Protein AF-A0A4U5JIW0-F1 (afdb_monomer)

Nearest PDB structures (foldseek):
  8i7r-assembly1_C9  TM=2.583E-01  e=8.472E-01  Mus musculus
  8iyj-assembly1_W7  TM=2.045E-01  e=3.185E-01  Mus musculus
  7rro-assembly1_D3  TM=2.382E-01  e=6.265E+00  Bos taurus
  8iyj-assembly1_W2  TM=2.179E-01  e=5.992E+00  Mus musculus
  8to0-assembly1_Af  TM=2.128E-01  e=6.265E+00  Mus musculus

Mean predicted aligned error: 13.81 Å

Radius of gyration: 28.96 Å; Cα contacts (8 Å, |Δi|>4): 233; chains: 1; bounding box: 62×39×103 Å

Structure (mmCIF, N/CA/C/O backbone):
data_AF-A0A4U5JIW0-F1
#
_entry.id   AF-A0A4U5JIW0-F1
#
loop_
_atom_site.group_PDB
_atom_site.id
_atom_site.type_symbol
_atom_site.label_atom_id
_atom_site.label_alt_id
_atom_site.label_comp_id
_atom_site.label_asym_id
_atom_site.label_entity_id
_atom_site.label_seq_id
_atom_site.pdbx_PDB_ins_code
_atom_site.Cartn_x
_atom_site.Cartn_y
_atom_site.Cartn_z
_atom_site.occupancy
_atom_site.B_iso_or_equiv
_atom_site.auth_seq_id
_atom_site.auth_comp_id
_atom_site.auth_asym_id
_atom_site.auth_atom_id
_atom_site.pdbx_PDB_model_num
ATOM 1 N N . MET A 1 1 ? -7.467 -15.889 60.868 1.00 46.03 1 MET A N 1
ATOM 2 C CA . MET A 1 1 ? -7.825 -16.815 59.771 1.00 46.03 1 MET A CA 1
ATOM 3 C C . MET A 1 1 ? -7.023 -16.365 58.560 1.00 46.03 1 MET A C 1
ATOM 5 O O . MET A 1 1 ? -7.316 -15.316 58.008 1.00 46.03 1 MET A O 1
ATOM 9 N N . SER A 1 2 ? -5.872 -17.009 58.350 1.00 34.25 2 SER A N 1
ATOM 10 C CA . SER A 1 2 ? -4.663 -16.363 57.818 1.00 34.25 2 SER A CA 1
ATOM 11 C C . SER A 1 2 ? -4.485 -16.513 56.303 1.00 34.25 2 SER A C 1
ATOM 13 O O . SER A 1 2 ? -4.923 -17.491 55.698 1.00 34.25 2 SER A O 1
ATOM 15 N N . VAL A 1 3 ? -3.779 -15.534 55.742 1.00 35.31 3 VAL A N 1
ATOM 16 C CA . VAL A 1 3 ? -3.440 -15.235 54.336 1.00 35.31 3 VAL A CA 1
ATOM 17 C C . VAL A 1 3 ? -2.733 -16.393 53.587 1.00 35.31 3 VAL A C 1
ATOM 19 O O . VAL A 1 3 ? -2.603 -16.376 52.366 1.00 35.31 3 VAL A O 1
ATOM 22 N N . GLU A 1 4 ? -2.386 -17.481 54.277 1.00 40.56 4 GLU A N 1
ATOM 23 C CA . GLU A 1 4 ? -1.671 -18.651 53.742 1.00 40.56 4 GLU A CA 1
ATOM 24 C C . GLU A 1 4 ? -2.517 -19.635 52.908 1.00 40.56 4 GLU A C 1
ATOM 26 O O . GLU A 1 4 ? -1.965 -20.546 52.284 1.00 40.56 4 GLU A O 1
ATOM 31 N N . ARG A 1 5 ? -3.849 -19.478 52.848 1.00 41.50 5 ARG A N 1
ATOM 32 C CA . ARG A 1 5 ? -4.708 -20.321 51.985 1.00 41.50 5 ARG A CA 1
ATOM 33 C C . ARG A 1 5 ? -4.837 -19.809 50.547 1.00 41.50 5 ARG A C 1
ATOM 35 O O . ARG A 1 5 ? -5.129 -20.605 49.662 1.00 41.50 5 ARG A O 1
ATOM 42 N N . ILE A 1 6 ? -4.560 -18.527 50.296 1.00 39.66 6 ILE A N 1
ATOM 43 C CA . ILE A 1 6 ? -4.696 -17.907 48.963 1.00 39.66 6 ILE A CA 1
ATOM 44 C C . ILE A 1 6 ? -3.411 -18.068 48.133 1.00 39.66 6 ILE A C 1
ATOM 46 O O . ILE A 1 6 ? -3.474 -18.247 46.921 1.00 39.66 6 ILE A O 1
ATOM 50 N N . GLN A 1 7 ? -2.239 -18.158 48.770 1.00 37.41 7 GLN A N 1
ATOM 51 C CA . GLN A 1 7 ? -0.970 -18.393 48.063 1.00 37.41 7 GLN A CA 1
ATOM 52 C C . GLN A 1 7 ? -0.743 -19.854 47.626 1.00 37.41 7 GLN A C 1
ATOM 54 O O . GLN A 1 7 ? 0.169 -20.123 46.846 1.00 37.41 7 GLN A O 1
ATOM 59 N N . ARG A 1 8 ? -1.577 -20.807 48.073 1.00 36.19 8 ARG A N 1
ATOM 60 C CA . ARG A 1 8 ? -1.427 -22.236 47.735 1.00 36.19 8 ARG A CA 1
ATOM 61 C C . ARG A 1 8 ? -2.178 -22.662 46.466 1.00 36.19 8 ARG A C 1
ATOM 63 O O . ARG A 1 8 ? -1.833 -23.684 45.889 1.00 36.19 8 ARG A O 1
ATOM 70 N N . VAL A 1 9 ? -3.132 -21.858 45.991 1.00 40.31 9 VAL A N 1
ATOM 71 C CA . VAL A 1 9 ? -3.854 -22.105 44.725 1.00 40.31 9 VAL A CA 1
ATOM 72 C C . VAL A 1 9 ? -3.062 -21.585 43.511 1.00 40.31 9 VAL A C 1
ATOM 74 O O . VAL A 1 9 ? -3.217 -22.090 42.406 1.00 40.31 9 VAL A O 1
ATOM 77 N N . ILE A 1 10 ? -2.114 -20.665 43.722 1.00 38.19 10 ILE A N 1
ATOM 78 C CA . ILE A 1 10 ? -1.305 -20.032 42.660 1.00 38.19 10 ILE A CA 1
ATOM 79 C C . ILE A 1 10 ? -0.072 -20.881 42.252 1.00 38.19 10 ILE A C 1
ATOM 81 O O . ILE A 1 10 ? 0.642 -20.533 41.319 1.00 38.19 10 ILE A O 1
ATOM 85 N N . ARG A 1 11 ? 0.182 -22.041 42.884 1.00 35.91 11 ARG A N 1
ATOM 86 C CA . ARG A 1 11 ? 1.355 -22.898 42.579 1.00 35.91 11 ARG A CA 1
ATOM 87 C C . ARG A 1 11 ? 1.069 -24.306 42.042 1.00 35.91 11 ARG A C 1
ATOM 89 O O . ARG A 1 11 ? 2.023 -25.058 41.882 1.00 35.91 11 ARG A O 1
ATOM 96 N N . SER A 1 12 ? -0.176 -24.683 41.727 1.00 35.88 12 SER A N 1
ATOM 97 C CA . SER A 1 12 ? -0.483 -26.068 41.300 1.00 35.88 12 SER A CA 1
ATOM 98 C C . SER A 1 12 ? -1.015 -26.262 39.876 1.00 35.88 12 SER A C 1
ATOM 100 O O . SER A 1 12 ? -1.495 -27.350 39.579 1.00 35.88 12 SER A O 1
ATOM 102 N N . PHE A 1 13 ? -0.915 -25.285 38.975 1.00 34.41 13 PHE A N 1
ATOM 103 C CA . PHE A 1 13 ? -1.269 -25.498 37.563 1.00 34.41 13 PHE A CA 1
ATOM 104 C C . PHE A 1 13 ? -0.057 -25.319 36.651 1.00 34.41 13 PHE A C 1
ATOM 106 O O . PHE A 1 13 ? 0.004 -24.449 35.791 1.00 34.41 13 PHE A O 1
ATOM 113 N N . GLY A 1 14 ? 0.931 -26.184 36.872 1.00 29.69 14 GLY A N 1
ATOM 114 C CA . GLY A 1 14 ? 1.909 -26.545 35.859 1.00 29.69 14 GLY A CA 1
ATOM 115 C C . GLY A 1 14 ? 1.444 -27.802 35.125 1.00 29.69 14 GLY A C 1
ATOM 116 O O . GLY A 1 14 ? 1.109 -28.794 35.764 1.00 29.69 14 GLY A O 1
ATOM 117 N N . SER A 1 15 ? 1.510 -27.755 33.792 1.00 36.34 15 SER A N 1
ATOM 118 C CA . SER A 1 15 ? 1.604 -28.913 32.892 1.00 36.34 15 SER A CA 1
ATOM 119 C C . SER A 1 15 ? 0.361 -29.805 32.743 1.00 36.34 15 SER A C 1
ATOM 121 O O . SER A 1 15 ? 0.234 -30.825 33.413 1.00 36.34 15 SER A O 1
ATOM 123 N N . THR A 1 16 ? -0.496 -29.491 31.763 1.00 37.91 16 THR A N 1
ATOM 124 C CA . THR A 1 16 ? -0.776 -30.322 30.560 1.00 37.91 16 THR A CA 1
ATOM 125 C C . THR A 1 16 ? -2.049 -29.834 29.861 1.00 37.91 16 THR A C 1
ATOM 127 O O . THR A 1 16 ? -3.131 -29.945 30.424 1.00 37.91 16 THR A O 1
ATOM 130 N N . ARG A 1 17 ? -1.910 -29.312 28.629 1.00 30.52 17 ARG A N 1
ATOM 131 C CA . ARG A 1 17 ? -2.881 -29.349 27.504 1.00 30.52 17 ARG A CA 1
ATOM 132 C C . ARG A 1 17 ? -2.332 -28.512 26.338 1.00 30.52 17 ARG A C 1
ATOM 134 O O . ARG A 1 17 ? -2.720 -27.375 26.110 1.00 30.52 17 ARG A O 1
ATOM 141 N N . LEU A 1 18 ? -1.389 -29.100 25.605 1.00 35.34 18 LEU A N 1
ATOM 142 C CA . LEU A 1 18 ? -0.738 -28.547 24.408 1.00 35.34 18 LEU A CA 1
ATOM 143 C C . LEU A 1 18 ? -1.574 -28.743 23.118 1.00 35.34 18 LEU A C 1
ATOM 145 O O . LEU A 1 18 ? -1.013 -29.002 22.062 1.00 35.34 18 LEU A O 1
ATOM 149 N N . LEU A 1 19 ? -2.912 -28.674 23.172 1.00 33.34 19 LEU A N 1
ATOM 150 C CA . LEU A 1 19 ? -3.749 -29.165 22.058 1.00 33.34 19 LEU A CA 1
ATOM 151 C C . LEU A 1 19 ? -4.948 -28.313 21.577 1.00 33.34 19 LEU A C 1
ATOM 153 O O . LEU A 1 19 ? -5.840 -28.877 20.955 1.00 33.34 19 LEU A O 1
ATOM 157 N N . PRO A 1 20 ? -4.943 -26.969 21.692 1.00 31.06 20 PRO A N 1
ATOM 158 C CA . PRO A 1 20 ? -5.711 -26.146 20.746 1.00 31.06 20 PRO A CA 1
ATOM 159 C C . PRO A 1 20 ? -4.858 -25.169 19.916 1.00 31.06 20 PRO A C 1
ATOM 161 O O . PRO A 1 20 ? -5.354 -24.588 18.958 1.00 31.06 20 PRO A O 1
ATOM 164 N N . VAL A 1 21 ? -3.557 -25.032 20.204 1.00 30.41 21 VAL A N 1
ATOM 165 C CA . VAL A 1 21 ? -2.668 -24.084 19.495 1.00 30.41 21 VAL A CA 1
ATOM 166 C C . VAL A 1 21 ? -2.320 -24.565 18.077 1.00 30.41 21 VAL A C 1
ATOM 168 O O . VAL A 1 21 ? -2.167 -23.760 17.165 1.00 30.41 21 VAL A O 1
ATOM 171 N N . ALA A 1 22 ? -2.283 -25.882 17.844 1.00 27.05 22 ALA A N 1
ATOM 172 C CA . ALA A 1 22 ? -1.976 -26.448 16.527 1.00 27.05 22 ALA A CA 1
ATOM 173 C C . ALA A 1 22 ? -3.076 -26.188 15.474 1.00 27.05 22 ALA A C 1
ATOM 175 O O . ALA A 1 22 ? -2.764 -26.058 14.294 1.00 27.05 22 ALA A O 1
ATOM 176 N N . GLY A 1 23 ? -4.342 -26.052 15.892 1.00 27.56 23 GLY A N 1
ATOM 177 C CA . GLY A 1 23 ? -5.449 -25.692 14.993 1.00 27.56 23 GLY A CA 1
ATOM 178 C C . GLY A 1 23 ? -5.462 -24.209 14.609 1.00 27.56 23 GLY A C 1
ATOM 179 O O . GLY A 1 23 ? -5.936 -23.857 13.535 1.00 27.56 23 GLY A O 1
ATOM 180 N N . MET A 1 24 ? -4.884 -23.348 15.453 1.00 33.84 24 MET A N 1
ATOM 181 C CA . MET A 1 24 ? -4.814 -21.895 15.255 1.00 33.84 24 MET A CA 1
ATOM 182 C C . MET A 1 24 ? -3.700 -21.483 14.277 1.00 33.84 24 MET A C 1
ATOM 184 O O . MET A 1 24 ? -3.822 -20.476 13.588 1.00 33.84 24 MET A O 1
ATOM 188 N N . CYS A 1 25 ? -2.636 -22.287 14.164 1.00 29.23 25 CYS A N 1
ATOM 189 C CA . CYS A 1 25 ? -1.554 -22.056 13.202 1.00 29.23 25 CYS A CA 1
ATOM 190 C C . CYS A 1 25 ? -1.915 -22.471 11.766 1.00 29.23 25 CYS A C 1
ATOM 192 O O . CYS A 1 25 ? -1.345 -21.932 10.822 1.00 29.23 25 CYS A O 1
ATOM 194 N N . LEU A 1 26 ? -2.842 -23.419 11.583 1.00 28.27 26 LEU A N 1
ATOM 195 C CA . LEU A 1 26 ? -3.159 -23.956 10.257 1.00 28.27 26 LEU A CA 1
ATOM 196 C C . LEU A 1 26 ? -4.080 -23.025 9.448 1.00 28.27 26 LEU A C 1
ATOM 198 O O . LEU A 1 26 ? -3.932 -22.946 8.235 1.00 28.27 26 LEU A O 1
ATOM 202 N N . SER A 1 27 ? -4.969 -22.264 10.099 1.00 28.98 27 SER A N 1
ATOM 203 C CA . SER A 1 27 ? -5.859 -21.310 9.415 1.00 28.98 27 SER A CA 1
ATOM 204 C C . SER A 1 27 ? -5.120 -20.065 8.907 1.00 28.98 27 SER A C 1
ATOM 206 O O . SER A 1 27 ? -5.390 -19.602 7.806 1.00 28.98 27 SER A O 1
ATOM 208 N N . VAL A 1 28 ? -4.129 -19.572 9.660 1.00 32.38 28 VAL A N 1
ATOM 209 C CA . VAL A 1 28 ? -3.308 -18.400 9.289 1.00 32.38 28 VAL A CA 1
ATOM 210 C C . VAL A 1 28 ? -2.311 -18.720 8.167 1.00 32.38 28 VAL A C 1
ATOM 212 O O . VAL A 1 28 ? -1.923 -17.837 7.411 1.00 32.38 28 VAL A O 1
ATOM 215 N N . LEU A 1 29 ? -1.924 -19.991 8.017 1.00 31.67 29 LEU A N 1
ATOM 216 C CA . LEU A 1 29 ? -1.093 -20.460 6.902 1.00 31.67 29 LEU A CA 1
ATOM 217 C C . LEU A 1 29 ? -1.889 -20.729 5.617 1.00 31.67 29 LEU A C 1
ATOM 219 O O . LEU A 1 29 ? -1.289 -20.764 4.546 1.00 31.67 29 LEU A O 1
ATOM 223 N N . LEU A 1 30 ? -3.206 -20.939 5.716 1.00 30.53 30 LEU A N 1
ATOM 224 C CA . LEU A 1 30 ? -4.070 -21.259 4.575 1.00 30.53 30 LEU A CA 1
ATOM 225 C C . LEU A 1 30 ? -4.840 -20.040 4.038 1.00 30.53 30 LEU A C 1
ATOM 227 O O . LEU A 1 30 ? -5.199 -20.049 2.865 1.00 30.53 30 LEU A O 1
ATOM 231 N N . PHE A 1 31 ? -5.053 -18.994 4.850 1.00 36.28 31 PHE A N 1
ATOM 232 C CA . PHE A 1 31 ? -5.831 -17.805 4.473 1.00 36.28 31 PHE A CA 1
ATOM 233 C C . PHE A 1 31 ? -5.228 -16.504 5.055 1.00 36.28 31 PHE A C 1
ATOM 235 O O . PHE A 1 31 ? -5.687 -16.011 6.085 1.00 36.28 31 PHE A O 1
ATOM 242 N N . PRO A 1 32 ? -4.184 -15.926 4.431 1.00 37.19 32 PRO A N 1
ATOM 243 C CA . PRO A 1 32 ? -3.445 -14.789 4.991 1.00 37.19 32 PRO A CA 1
ATOM 244 C C . PRO A 1 32 ? -4.221 -13.455 5.041 1.00 37.19 32 PRO A C 1
ATOM 246 O O . PRO A 1 32 ? -3.846 -12.595 5.837 1.00 37.19 32 PRO A O 1
ATOM 249 N N . LYS A 1 33 ? -5.338 -13.300 4.301 1.00 37.81 33 LYS A N 1
ATOM 250 C CA . LYS A 1 33 ? -6.264 -12.153 4.460 1.00 37.81 33 LYS A CA 1
ATOM 251 C C . LYS A 1 33 ? -7.034 -12.198 5.790 1.00 37.81 33 LYS A C 1
ATOM 253 O O . LYS A 1 33 ? -7.247 -11.152 6.379 1.00 37.81 33 LYS A O 1
ATOM 258 N N . VAL A 1 34 ? -7.307 -13.398 6.317 1.00 40.31 34 VAL A N 1
ATOM 259 C CA . VAL A 1 34 ? -8.228 -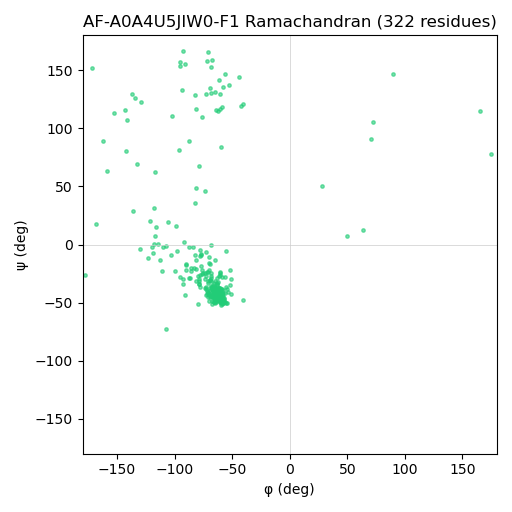13.695 7.441 1.00 40.31 34 VAL A CA 1
ATOM 260 C C . VAL A 1 34 ? -7.647 -13.377 8.827 1.00 40.31 34 VAL A C 1
ATOM 262 O O . VAL A 1 34 ? -8.319 -13.482 9.853 1.00 40.31 34 VAL A O 1
ATOM 265 N N . ALA A 1 35 ? -6.382 -12.964 8.896 1.00 39.50 35 ALA A N 1
ATOM 266 C CA . ALA A 1 35 ? -5.744 -12.565 10.141 1.00 39.50 35 ALA A CA 1
ATOM 267 C C . ALA A 1 35 ? -5.673 -11.031 10.223 1.00 39.50 35 ALA A C 1
ATOM 269 O O . ALA A 1 35 ? -4.866 -10.434 9.509 1.00 39.50 35 ALA A O 1
ATOM 270 N N . PRO A 1 36 ? -6.444 -10.390 11.123 1.00 43.53 36 PRO A N 1
ATOM 271 C CA . PRO A 1 36 ? -6.263 -8.986 11.463 1.00 43.53 36 PRO A CA 1
ATOM 272 C C . PRO A 1 36 ? -4.791 -8.631 11.664 1.00 43.53 36 PRO A C 1
ATOM 274 O O . PRO A 1 36 ? -4.027 -9.414 12.237 1.00 43.53 36 PRO A O 1
ATOM 277 N N . MET A 1 37 ? -4.387 -7.427 11.256 1.00 40.75 37 MET A N 1
ATOM 278 C CA . MET A 1 37 ? -3.022 -6.917 11.454 1.00 40.75 37 MET A CA 1
ATOM 279 C C . MET A 1 37 ? -2.553 -7.015 12.918 1.00 40.75 37 MET A C 1
ATOM 281 O O . MET A 1 37 ? -1.347 -7.099 13.174 1.00 40.75 37 MET A O 1
ATOM 285 N N . TRP A 1 38 ? -3.485 -7.093 13.877 1.00 44.31 38 TRP A N 1
ATOM 286 C CA . TRP A 1 38 ? -3.179 -7.349 15.276 1.00 44.31 38 TRP A CA 1
ATOM 287 C C . TRP A 1 38 ? -3.047 -8.847 15.662 1.00 44.31 38 TRP A C 1
ATOM 289 O O . TRP A 1 38 ? -2.302 -9.162 16.589 1.00 44.31 38 TRP A O 1
ATOM 299 N N . VAL A 1 39 ? -3.634 -9.810 14.926 1.00 42.22 39 VAL A N 1
ATOM 300 C CA . VAL A 1 39 ? -3.382 -11.272 15.088 1.00 42.22 39 VAL A CA 1
ATOM 301 C C . VAL A 1 39 ? -1.921 -11.609 14.773 1.00 42.22 39 VAL A C 1
ATOM 303 O O . VAL A 1 39 ? -1.326 -12.513 15.369 1.00 42.22 39 VAL A O 1
ATOM 306 N N . LEU A 1 40 ? -1.287 -10.823 13.901 1.00 45.53 40 LEU A N 1
ATOM 307 C CA . LEU A 1 40 ? 0.134 -10.936 13.559 1.00 45.53 40 LEU A CA 1
ATOM 308 C C . LEU A 1 40 ? 1.084 -10.555 14.718 1.00 45.53 40 LEU A C 1
ATOM 310 O O . LEU A 1 40 ? 2.304 -10.662 14.572 1.00 45.53 40 LEU A O 1
ATOM 314 N N . HIS A 1 41 ? 0.563 -10.158 15.887 1.00 40.41 41 HIS A N 1
ATOM 315 C CA . HIS A 1 41 ? 1.350 -9.998 17.114 1.00 40.41 41 HIS A CA 1
ATOM 316 C C . HIS A 1 41 ? 1.705 -11.322 17.815 1.00 40.41 41 HIS A C 1
ATOM 318 O O . HIS A 1 41 ? 2.642 -11.330 18.617 1.00 40.41 41 HIS A O 1
ATOM 324 N N . VAL A 1 42 ? 1.014 -12.434 17.519 1.00 37.31 42 VAL A N 1
ATOM 325 C CA . VAL A 1 42 ? 1.058 -13.648 18.364 1.00 37.31 42 VAL A CA 1
ATOM 326 C C . VAL A 1 42 ? 1.784 -14.850 17.732 1.00 37.31 42 VAL A C 1
ATOM 328 O O . VAL A 1 42 ? 2.319 -15.689 18.458 1.00 37.31 42 VAL A O 1
ATOM 331 N N . LEU A 1 43 ? 1.914 -14.951 16.407 1.00 32.59 43 LEU A N 1
ATOM 332 C CA . LEU A 1 43 ? 2.441 -16.169 15.767 1.00 32.59 43 LEU A CA 1
ATOM 333 C C . LEU A 1 43 ? 3.945 -16.095 15.453 1.00 32.59 43 LEU A C 1
ATOM 335 O O . LEU A 1 43 ? 4.383 -15.850 14.332 1.00 32.59 43 LEU A O 1
ATOM 339 N N . GLY A 1 44 ? 4.764 -16.357 16.474 1.00 36.38 44 GLY A N 1
ATOM 340 C CA . GLY A 1 44 ? 6.184 -16.667 16.311 1.00 36.38 44 GLY A CA 1
ATOM 341 C C . GLY A 1 44 ? 6.390 -18.138 15.945 1.00 36.38 44 GLY A C 1
ATOM 342 O O . GLY A 1 44 ? 6.102 -19.005 16.763 1.00 36.38 44 GLY A O 1
ATOM 343 N N . GLY A 1 45 ? 6.939 -18.442 14.762 1.00 31.72 45 GLY A N 1
ATOM 344 C CA . GLY A 1 45 ? 7.312 -19.837 14.492 1.00 31.72 45 GLY A CA 1
ATOM 345 C C . GLY A 1 45 ? 7.978 -20.228 13.173 1.00 31.72 45 GLY A C 1
ATOM 346 O O . GLY A 1 45 ? 8.703 -21.214 13.189 1.00 31.72 45 GLY A O 1
ATOM 347 N N . ILE A 1 46 ? 7.797 -19.526 12.045 1.00 37.91 46 ILE A N 1
ATOM 348 C CA . ILE A 1 46 ? 8.198 -20.092 10.726 1.00 37.91 46 ILE A CA 1
ATOM 349 C C . ILE A 1 46 ? 9.231 -19.222 9.971 1.00 37.91 46 ILE A C 1
ATOM 351 O O . ILE A 1 46 ? 9.469 -19.363 8.778 1.00 37.91 46 ILE A O 1
ATOM 355 N N . THR A 1 47 ? 9.953 -18.340 10.664 1.00 37.41 47 THR A N 1
ATOM 356 C CA . THR A 1 47 ? 10.891 -17.395 10.017 1.00 37.41 47 THR A CA 1
ATOM 357 C C . THR A 1 47 ? 12.314 -17.925 9.803 1.00 37.41 47 THR A C 1
ATOM 359 O O . THR A 1 47 ? 13.141 -17.237 9.206 1.00 37.41 47 THR A O 1
ATOM 362 N N . GLY A 1 48 ? 12.621 -19.152 10.236 1.00 31.11 48 GLY A N 1
ATOM 363 C CA . GLY A 1 48 ? 13.956 -19.742 10.077 1.00 31.11 48 GLY A CA 1
ATOM 364 C C . GLY A 1 48 ? 14.289 -20.212 8.655 1.00 31.11 48 GLY A C 1
ATOM 365 O O . GLY A 1 48 ? 15.462 -20.262 8.298 1.00 31.11 48 GLY A O 1
ATOM 366 N N . PHE A 1 49 ? 13.284 -20.531 7.832 1.00 32.94 49 PHE A N 1
ATOM 367 C CA . PHE A 1 49 ? 13.498 -21.222 6.553 1.00 32.94 49 PHE A CA 1
ATOM 368 C C . PHE A 1 49 ? 13.591 -20.274 5.339 1.00 32.94 49 PHE A C 1
ATOM 370 O O . PHE A 1 49 ? 14.317 -20.555 4.393 1.00 32.94 49 PHE A O 1
ATOM 377 N N . LEU A 1 50 ? 12.944 -19.100 5.379 1.00 36.84 50 LEU A N 1
ATOM 378 C CA . LEU A 1 50 ? 12.837 -18.194 4.218 1.00 36.84 50 LEU A CA 1
ATOM 379 C C . LEU A 1 50 ? 13.977 -17.164 4.102 1.00 36.84 50 LEU A C 1
ATOM 381 O O . LEU A 1 50 ? 14.230 -16.623 3.027 1.00 36.84 50 LEU A O 1
ATOM 385 N N . ASN A 1 51 ? 14.731 -16.919 5.179 1.00 36.31 51 ASN A N 1
ATOM 386 C CA . ASN A 1 51 ? 15.838 -15.952 5.159 1.00 36.31 51 ASN A CA 1
ATOM 387 C C . ASN A 1 51 ? 17.090 -16.499 4.437 1.00 36.31 51 ASN A C 1
ATOM 389 O O . ASN A 1 51 ? 17.905 -15.716 3.964 1.00 36.31 51 ASN A O 1
ATOM 393 N N . ALA A 1 52 ? 17.219 -17.828 4.321 1.00 32.94 52 ALA A N 1
ATOM 394 C CA . ALA A 1 52 ? 18.230 -18.491 3.485 1.00 32.94 52 ALA A CA 1
ATOM 395 C C . ALA A 1 52 ? 17.823 -18.552 1.999 1.00 32.94 52 ALA A C 1
ATOM 397 O O . ALA A 1 52 ? 18.650 -18.826 1.130 1.00 32.94 52 ALA A O 1
ATOM 398 N N . ILE A 1 53 ? 16.548 -18.274 1.717 1.00 36.84 53 ILE A N 1
ATOM 399 C CA . ILE A 1 53 ? 15.963 -18.320 0.385 1.00 36.84 53 ILE A CA 1
ATOM 400 C C . ILE A 1 53 ? 16.071 -16.939 -0.276 1.00 36.84 53 ILE A C 1
ATOM 402 O O . ILE A 1 53 ? 16.555 -16.865 -1.391 1.00 36.84 53 ILE A O 1
ATOM 406 N N . ALA A 1 54 ? 15.797 -15.822 0.404 1.00 36.47 54 ALA A N 1
ATOM 407 C CA . ALA A 1 54 ? 15.800 -14.487 -0.223 1.00 36.47 54 ALA A CA 1
ATOM 408 C C . ALA A 1 54 ? 17.114 -14.064 -0.932 1.00 36.47 54 ALA A C 1
ATOM 410 O O . ALA A 1 54 ? 17.063 -13.300 -1.893 1.00 36.47 54 ALA A O 1
ATOM 411 N N . SER A 1 55 ? 18.283 -14.563 -0.510 1.00 41.97 55 SER A N 1
ATOM 412 C CA . SER A 1 55 ? 19.560 -14.278 -1.189 1.00 41.97 55 SER A CA 1
ATOM 413 C C . SER A 1 55 ? 19.884 -15.238 -2.342 1.00 41.97 55 SER A C 1
ATOM 415 O O . SER A 1 55 ? 20.543 -14.825 -3.290 1.00 41.97 55 SER A O 1
ATOM 417 N N . ASN A 1 56 ? 19.419 -16.493 -2.292 1.00 33.03 56 ASN A N 1
ATOM 418 C CA . ASN A 1 56 ? 19.654 -17.494 -3.348 1.00 33.03 56 ASN A CA 1
ATOM 419 C C . ASN A 1 56 ? 18.526 -17.527 -4.396 1.00 33.03 56 ASN A C 1
ATOM 421 O O . ASN A 1 56 ? 18.772 -17.784 -5.572 1.00 33.03 56 ASN A O 1
ATOM 425 N N . LEU A 1 57 ? 17.299 -17.193 -3.995 1.00 36.62 57 LEU A N 1
ATOM 426 C CA . LEU A 1 57 ? 16.101 -17.242 -4.827 1.00 36.62 57 LEU A CA 1
ATOM 427 C C . LEU A 1 57 ? 16.084 -16.128 -5.879 1.00 36.62 57 LEU A C 1
ATOM 429 O O . LEU A 1 57 ? 15.472 -16.305 -6.916 1.00 36.62 57 LEU A O 1
ATOM 433 N N . LEU A 1 58 ? 16.789 -15.009 -5.684 1.00 43.34 58 LEU A N 1
ATOM 434 C CA . LEU A 1 58 ? 16.905 -13.970 -6.721 1.00 43.34 58 LEU A CA 1
ATOM 435 C C . LEU A 1 58 ? 17.810 -14.397 -7.890 1.00 43.34 58 LEU A C 1
ATOM 437 O O . LEU A 1 58 ? 17.585 -13.963 -9.018 1.00 43.34 58 LEU A O 1
ATOM 441 N N . TRP A 1 59 ? 18.779 -15.288 -7.650 1.00 38.59 59 TRP A N 1
ATOM 442 C CA . TRP A 1 59 ? 19.580 -15.904 -8.713 1.00 38.59 59 TRP A CA 1
ATOM 443 C C . TRP A 1 59 ? 18.843 -17.083 -9.378 1.00 38.59 59 TRP A C 1
ATOM 445 O O . TRP A 1 59 ? 18.981 -17.285 -10.581 1.00 38.59 59 TRP A O 1
ATOM 455 N N . GLU A 1 60 ? 17.996 -17.818 -8.643 1.00 35.94 60 GLU A N 1
ATOM 456 C CA . GLU A 1 60 ? 17.144 -18.883 -9.209 1.00 35.94 60 GLU A CA 1
ATOM 457 C C . GLU A 1 60 ? 15.879 -18.366 -9.930 1.00 35.94 60 GLU A C 1
ATOM 459 O O . GLU A 1 60 ? 15.510 -18.925 -10.961 1.00 35.94 60 GLU A O 1
ATOM 464 N N . LEU A 1 61 ? 15.254 -17.266 -9.485 1.00 41.09 61 LEU A N 1
ATOM 465 C CA . LEU A 1 61 ? 14.130 -16.594 -10.169 1.00 41.09 61 LEU A CA 1
ATOM 466 C C . LEU A 1 61 ? 14.557 -15.929 -11.481 1.00 41.09 61 LEU A C 1
ATOM 468 O O . LEU A 1 61 ? 13.746 -15.754 -12.389 1.00 41.09 61 LEU A O 1
ATOM 472 N N . ALA A 1 62 ? 15.838 -15.585 -11.606 1.00 44.03 62 ALA A N 1
ATOM 473 C CA . ALA A 1 62 ? 16.417 -15.193 -12.882 1.00 44.03 62 ALA A CA 1
ATOM 474 C C . ALA A 1 62 ? 16.540 -16.378 -13.864 1.00 44.03 62 ALA A C 1
ATOM 476 O O . ALA A 1 62 ? 16.706 -16.137 -15.056 1.00 44.03 62 ALA A O 1
ATOM 477 N N . ASN A 1 63 ? 16.445 -17.634 -13.394 1.00 38.09 63 ASN A N 1
ATOM 478 C CA . ASN A 1 63 ? 16.877 -18.812 -14.152 1.00 38.09 63 ASN A CA 1
ATOM 479 C C . ASN A 1 63 ? 15.871 -19.980 -14.262 1.00 38.09 63 ASN A C 1
ATOM 481 O O . ASN A 1 63 ? 16.183 -20.938 -14.968 1.00 38.09 63 ASN A O 1
ATOM 485 N N . ARG A 1 64 ? 14.682 -19.959 -13.634 1.00 35.41 64 ARG A N 1
ATOM 486 C CA . ARG A 1 64 ? 13.691 -21.053 -13.783 1.00 35.41 64 ARG A CA 1
ATOM 487 C C . ARG A 1 64 ? 12.221 -20.603 -13.867 1.00 35.41 64 ARG A C 1
ATOM 489 O O . ARG A 1 64 ? 11.607 -20.230 -12.878 1.00 35.41 64 ARG A O 1
ATOM 496 N N . GLU A 1 65 ? 11.675 -20.710 -15.080 1.00 37.56 65 GLU A N 1
ATOM 497 C CA . GLU A 1 65 ? 10.319 -21.164 -15.472 1.00 37.56 65 GLU A CA 1
ATOM 498 C C . GLU A 1 65 ? 9.025 -20.611 -14.822 1.00 37.56 65 GLU A C 1
ATOM 500 O O . GLU A 1 65 ? 7.952 -21.072 -15.194 1.00 37.56 65 GLU A O 1
ATOM 505 N N . TRP A 1 66 ? 9.040 -19.586 -13.963 1.00 39.41 66 TRP A N 1
ATOM 506 C CA . TRP A 1 66 ? 7.796 -19.021 -13.382 1.00 39.41 66 TRP A CA 1
ATOM 507 C C . TRP A 1 66 ? 7.250 -17.741 -14.044 1.00 39.41 66 TRP A C 1
ATOM 509 O O . TRP A 1 66 ? 6.384 -17.074 -13.494 1.00 39.41 66 TRP A O 1
ATOM 519 N N . LEU A 1 67 ? 7.714 -17.404 -15.252 1.00 41.22 67 LEU A N 1
ATOM 520 C CA . LEU A 1 67 ? 7.241 -16.237 -16.022 1.00 41.22 67 LEU A CA 1
ATOM 521 C C . LEU A 1 67 ? 6.594 -16.632 -17.354 1.00 41.22 67 LEU A C 1
ATOM 523 O O . LEU A 1 67 ? 6.648 -15.899 -18.342 1.00 41.22 67 LEU A O 1
ATOM 527 N N . ALA A 1 68 ? 5.968 -17.808 -17.390 1.00 34.97 68 ALA A N 1
ATOM 528 C CA . ALA A 1 68 ? 5.067 -18.195 -18.469 1.00 34.97 68 ALA A CA 1
ATOM 529 C C . ALA A 1 68 ? 3.698 -17.522 -18.260 1.00 34.97 68 ALA A C 1
ATOM 531 O O . ALA A 1 68 ? 2.700 -18.163 -17.956 1.00 34.97 68 ALA A O 1
ATOM 532 N N . GLY A 1 69 ? 3.689 -16.200 -18.397 1.00 34.69 69 GLY A N 1
ATOM 533 C CA . GLY A 1 69 ? 2.514 -15.342 -18.296 1.00 34.69 69 GLY A CA 1
ATOM 534 C C . GLY A 1 69 ? 2.801 -14.028 -19.006 1.00 34.69 69 GLY A C 1
ATOM 535 O O . GLY A 1 69 ? 2.926 -12.981 -18.385 1.00 34.69 69 GLY A O 1
ATOM 536 N N . ALA A 1 70 ? 3.035 -14.109 -20.316 1.00 36.69 70 ALA A N 1
ATOM 537 C CA . ALA A 1 70 ? 3.215 -12.944 -21.167 1.00 36.69 70 ALA A CA 1
ATOM 538 C C . ALA A 1 70 ? 1.950 -12.066 -21.160 1.00 36.69 70 ALA A C 1
ATOM 540 O O . ALA A 1 70 ? 0.838 -12.583 -21.237 1.00 36.69 70 ALA A O 1
ATOM 541 N N . ALA A 1 71 ? 2.175 -10.747 -21.157 1.00 35.72 71 ALA A N 1
ATOM 542 C CA . ALA A 1 71 ? 1.244 -9.670 -20.811 1.00 35.72 71 ALA A CA 1
ATOM 543 C C . ALA A 1 71 ? 0.993 -9.652 -19.298 1.00 35.72 71 ALA A C 1
ATOM 545 O O . ALA A 1 71 ? 0.284 -10.485 -18.763 1.00 35.72 71 ALA A O 1
ATOM 546 N N . VAL A 1 72 ? 1.561 -8.702 -18.560 1.00 45.22 72 VAL A N 1
ATOM 547 C CA . VAL A 1 72 ? 0.923 -7.390 -18.447 1.00 45.22 72 VAL A CA 1
ATOM 548 C C . VAL A 1 72 ? 1.961 -6.362 -17.926 1.00 45.22 72 VAL A C 1
ATOM 550 O O . VAL A 1 72 ? 2.105 -6.089 -16.739 1.00 45.22 72 VAL A O 1
ATOM 553 N N . VAL A 1 73 ? 2.700 -5.727 -18.847 1.00 48.97 73 VAL A N 1
ATOM 554 C CA . VAL A 1 73 ? 3.788 -4.768 -18.524 1.00 48.97 73 VAL A CA 1
ATOM 555 C C . VAL A 1 73 ? 3.283 -3.549 -17.724 1.00 48.97 73 VAL A C 1
ATOM 557 O O . VAL A 1 73 ? 4.033 -2.934 -16.966 1.00 48.97 73 VAL A O 1
ATOM 560 N N . GLY A 1 74 ? 1.995 -3.209 -17.835 1.00 54.12 74 GLY A N 1
ATOM 561 C CA . GLY A 1 74 ? 1.367 -2.086 -17.126 1.00 54.12 74 GLY A CA 1
ATOM 562 C C . GLY A 1 74 ? 0.379 -2.456 -16.016 1.00 54.12 74 GLY A C 1
ATOM 563 O O . GLY A 1 74 ? -0.177 -1.546 -15.408 1.00 54.12 74 GLY A O 1
ATOM 564 N N . GLY A 1 75 ? 0.099 -3.737 -15.769 1.00 76.19 75 GLY A N 1
ATOM 565 C CA . GLY A 1 75 ? -0.938 -4.123 -14.796 1.00 76.19 75 GLY A CA 1
ATOM 566 C C . GLY A 1 75 ? -0.401 -4.354 -13.408 1.00 76.19 75 GLY A C 1
ATOM 567 O O . GLY A 1 75 ? -1.058 -3.867 -12.510 1.00 76.19 75 GLY A O 1
ATOM 568 N N . TYR A 1 76 ? 0.821 -4.866 -13.213 1.00 84.56 76 TYR A N 1
ATOM 569 C CA . TYR A 1 76 ? 1.368 -5.012 -11.853 1.00 84.56 76 TYR A CA 1
ATOM 570 C C . TYR A 1 76 ? 1.281 -3.720 -11.034 1.00 84.56 76 TYR A C 1
ATOM 572 O O . TYR A 1 76 ? 0.896 -3.733 -9.873 1.00 84.56 76 TYR A O 1
ATOM 580 N N . ILE A 1 77 ? 1.596 -2.576 -11.650 1.00 92.12 77 ILE A N 1
ATOM 581 C CA . ILE A 1 77 ? 1.508 -1.268 -10.992 1.00 92.12 77 ILE A CA 1
ATOM 582 C C . ILE A 1 77 ? 0.053 -0.821 -10.793 1.00 92.12 77 ILE A C 1
ATOM 584 O O . ILE A 1 77 ? -0.267 -0.238 -9.762 1.00 92.12 77 ILE A O 1
ATOM 588 N N . ARG A 1 78 ? -0.835 -1.058 -11.766 1.00 91.44 78 ARG A N 1
ATOM 589 C CA . ARG A 1 78 ? -2.252 -0.678 -11.646 1.00 91.44 78 ARG A CA 1
ATOM 590 C C . ARG A 1 78 ? -2.988 -1.534 -10.620 1.00 91.44 78 ARG A C 1
ATOM 592 O O . ARG A 1 78 ? -3.739 -0.988 -9.827 1.00 91.44 78 ARG A O 1
ATOM 599 N N . GLU A 1 79 ? -2.750 -2.836 -10.634 1.00 93.12 79 GLU A N 1
ATOM 600 C CA . GLU A 1 79 ? -3.258 -3.809 -9.671 1.00 93.12 79 GLU A CA 1
ATOM 601 C C . GLU A 1 79 ? -2.744 -3.482 -8.272 1.00 93.12 79 GLU A C 1
ATOM 603 O O . GLU A 1 79 ? -3.539 -3.399 -7.347 1.00 93.12 79 GLU A O 1
ATOM 608 N N . ALA A 1 80 ? -1.454 -3.156 -8.127 1.00 94.81 80 ALA A N 1
ATOM 609 C CA . ALA A 1 80 ? -0.903 -2.685 -6.858 1.00 94.81 80 ALA A CA 1
ATOM 610 C C . ALA A 1 80 ? -1.618 -1.439 -6.327 1.00 94.81 80 ALA A C 1
ATOM 612 O O . ALA A 1 80 ? -1.986 -1.397 -5.159 1.00 94.81 80 ALA A O 1
ATOM 613 N N . LEU A 1 81 ? -1.841 -0.431 -7.177 1.00 96.25 81 LEU A N 1
ATOM 614 C CA . LEU A 1 81 ? -2.599 0.762 -6.787 1.00 96.25 81 LEU A CA 1
ATOM 615 C C . LEU A 1 81 ? -4.054 0.429 -6.428 1.00 96.25 81 LEU A C 1
ATOM 617 O O . LEU A 1 81 ? -4.601 1.060 -5.529 1.00 96.25 81 LEU A O 1
ATOM 621 N N . GLY A 1 82 ? -4.654 -0.556 -7.100 1.00 95.38 82 GLY A N 1
ATOM 622 C CA . GLY A 1 82 ? -5.979 -1.079 -6.774 1.00 95.38 82 GLY A CA 1
ATOM 623 C C . GLY A 1 82 ? -6.029 -1.735 -5.394 1.00 95.38 82 GLY A C 1
ATOM 624 O O . GLY A 1 82 ? -6.884 -1.371 -4.595 1.00 95.38 82 GLY A O 1
ATOM 625 N N . GLU A 1 83 ? -5.089 -2.631 -5.080 1.00 94.50 83 GLU A N 1
ATOM 626 C CA . GLU A 1 83 ? -5.016 -3.284 -3.763 1.00 94.50 83 GLU A CA 1
ATOM 627 C C . GLU A 1 83 ? -4.731 -2.278 -2.641 1.00 94.50 83 GLU A C 1
ATOM 629 O O . GLU A 1 83 ? -5.333 -2.365 -1.575 1.00 94.50 83 GLU A O 1
ATOM 634 N N . ILE A 1 84 ? -3.868 -1.281 -2.882 1.00 95.50 84 ILE A N 1
ATOM 635 C CA . ILE A 1 84 ? -3.635 -0.202 -1.910 1.00 95.50 84 ILE A CA 1
ATOM 636 C C . ILE A 1 84 ? -4.926 0.563 -1.625 1.00 95.50 84 ILE A C 1
ATOM 638 O O . ILE A 1 84 ? -5.202 0.882 -0.470 1.00 95.50 84 ILE A O 1
ATOM 642 N N . GLU A 1 85 ? -5.697 0.886 -2.662 1.00 96.25 85 GLU A N 1
ATOM 643 C CA . GLU A 1 85 ? -6.922 1.657 -2.488 1.00 96.25 85 GLU A CA 1
ATOM 644 C C . GLU A 1 85 ? -8.018 0.845 -1.802 1.00 96.25 85 GLU A C 1
ATOM 646 O O . GLU A 1 85 ? -8.643 1.352 -0.877 1.00 96.25 85 GLU A O 1
ATOM 651 N N . ALA A 1 86 ? -8.187 -0.423 -2.177 1.00 92.38 86 ALA A N 1
ATOM 652 C CA . ALA A 1 86 ? -9.127 -1.322 -1.519 1.00 92.38 86 ALA A CA 1
ATOM 653 C C . ALA A 1 86 ? -8.805 -1.485 -0.023 1.00 92.38 86 ALA A C 1
ATOM 655 O O . ALA A 1 86 ? -9.690 -1.367 0.823 1.00 92.38 86 ALA A O 1
ATOM 656 N N . GLU A 1 87 ? -7.529 -1.691 0.317 1.00 91.69 87 GLU A N 1
ATOM 657 C CA . GLU A 1 87 ? -7.083 -1.796 1.709 1.00 91.69 87 GLU A CA 1
ATOM 658 C C . GLU A 1 87 ? -7.280 -0.473 2.471 1.00 91.69 87 GLU A C 1
ATOM 660 O O . GLU A 1 87 ? -7.659 -0.479 3.645 1.00 91.69 87 GLU A O 1
ATOM 665 N N . ARG A 1 88 ? -7.059 0.674 1.813 1.00 95.06 88 ARG A N 1
ATOM 666 C CA . ARG A 1 88 ? -7.287 2.003 2.396 1.00 95.06 88 ARG A CA 1
ATOM 667 C C . ARG A 1 88 ? -8.763 2.237 2.699 1.00 95.06 88 ARG A C 1
ATOM 669 O O . ARG A 1 88 ? -9.080 2.615 3.822 1.00 95.06 88 ARG A O 1
ATOM 676 N N . GLU A 1 89 ? -9.646 1.989 1.734 1.00 94.00 89 GLU A N 1
ATOM 677 C CA . GLU A 1 89 ? -11.099 2.130 1.896 1.00 94.00 89 GLU A CA 1
ATOM 678 C C . GLU A 1 89 ? -11.620 1.237 3.028 1.00 94.00 89 GLU A C 1
ATOM 680 O O . GLU A 1 89 ? -12.377 1.696 3.886 1.00 94.00 89 GLU A O 1
ATOM 685 N N . PHE A 1 90 ? -11.159 -0.015 3.079 1.00 89.50 90 PHE A N 1
ATOM 686 C CA . PHE A 1 90 ? -11.516 -0.947 4.144 1.00 89.50 90 PHE A CA 1
ATOM 687 C C . PHE A 1 90 ? -11.037 -0.460 5.522 1.00 89.50 90 PHE A C 1
ATOM 689 O O . PHE A 1 90 ? -11.814 -0.411 6.476 1.00 89.50 90 PHE A O 1
ATOM 696 N N . THR A 1 91 ? -9.776 -0.032 5.621 1.00 90.62 91 THR A N 1
ATOM 697 C CA . THR A 1 91 ? -9.186 0.453 6.880 1.00 90.62 91 THR A CA 1
ATOM 698 C C . THR A 1 91 ? -9.849 1.748 7.369 1.00 90.62 91 THR A C 1
ATOM 700 O O . THR A 1 91 ? -10.034 1.930 8.573 1.00 90.62 91 THR A O 1
ATOM 703 N N . GLU A 1 92 ? -10.220 2.655 6.460 1.00 94.38 92 GLU A N 1
ATOM 704 C CA . GLU A 1 92 ? -10.963 3.881 6.788 1.00 94.38 92 GLU A CA 1
ATOM 705 C C . GLU A 1 92 ? -12.346 3.553 7.348 1.00 94.38 92 GLU A C 1
ATOM 707 O O . GLU A 1 92 ? -12.704 4.053 8.415 1.00 94.38 92 GLU A O 1
ATOM 712 N N . ALA A 1 93 ? -13.086 2.661 6.685 1.00 93.06 93 ALA A N 1
ATOM 713 C CA . ALA A 1 93 ? -14.395 2.225 7.158 1.00 93.06 93 ALA A CA 1
ATOM 714 C C . ALA A 1 93 ? -14.313 1.559 8.541 1.00 93.06 93 ALA A C 1
ATOM 716 O O . ALA A 1 93 ? -15.162 1.797 9.402 1.00 93.06 93 ALA A O 1
ATOM 717 N N . GLU A 1 94 ? -13.269 0.766 8.787 1.00 89.94 94 GLU A N 1
ATOM 718 C CA . GLU A 1 94 ? -13.046 0.131 10.082 1.00 89.94 94 GLU A CA 1
ATOM 719 C C . GLU A 1 94 ? -12.699 1.137 11.188 1.00 89.94 94 GLU A C 1
ATOM 721 O O . GLU A 1 94 ? -13.256 1.061 12.288 1.00 89.94 94 GLU A O 1
ATOM 726 N N . ARG A 1 95 ? -11.819 2.107 10.907 1.00 94.69 95 ARG A N 1
ATOM 727 C CA . ARG A 1 95 ? -11.505 3.201 11.840 1.00 94.69 95 ARG A CA 1
ATOM 728 C C . ARG A 1 95 ? -12.777 3.956 12.225 1.00 94.69 95 ARG A C 1
ATOM 730 O O . ARG A 1 95 ? -13.041 4.130 13.413 1.00 94.69 95 ARG A O 1
ATOM 737 N N . ASP A 1 96 ? -13.576 4.354 11.240 1.00 96.06 96 ASP A N 1
ATOM 738 C CA . ASP A 1 96 ? -14.800 5.127 11.462 1.00 96.06 96 ASP A CA 1
ATOM 739 C C . ASP A 1 96 ? -15.830 4.310 12.266 1.00 96.06 96 ASP A C 1
ATOM 741 O O . ASP A 1 96 ? -16.461 4.819 13.197 1.00 96.06 96 ASP A O 1
ATOM 745 N N . ALA A 1 97 ? -15.952 3.007 11.991 1.00 93.56 97 ALA A N 1
ATOM 746 C CA . ALA A 1 97 ? -16.804 2.107 12.767 1.00 93.56 97 ALA A CA 1
ATOM 747 C C . ALA A 1 97 ? -16.342 1.961 14.229 1.00 93.56 97 ALA A C 1
ATOM 749 O O . ALA A 1 97 ? -17.174 1.921 15.145 1.00 93.56 97 ALA A O 1
ATOM 750 N N . LEU A 1 98 ? -15.028 1.914 14.470 1.00 89.25 98 LEU A N 1
ATOM 751 C CA . LEU A 1 98 ? -14.447 1.899 15.815 1.00 89.25 98 LEU A CA 1
ATOM 752 C C . LEU A 1 98 ? -14.667 3.228 16.550 1.00 89.25 98 LEU A C 1
ATOM 754 O O . LEU A 1 98 ? -14.929 3.219 17.753 1.00 89.25 98 LEU A O 1
ATOM 758 N N . GLU A 1 99 ? -14.619 4.366 15.857 1.00 95.62 99 GLU A N 1
ATOM 759 C CA . GLU A 1 99 ? -14.942 5.674 16.438 1.00 95.62 99 GLU A CA 1
ATOM 760 C C . GLU A 1 99 ? -16.403 5.752 16.890 1.00 95.62 99 GLU A C 1
ATOM 762 O O . GLU A 1 99 ? -16.678 6.174 18.022 1.00 95.62 99 GLU A O 1
ATOM 767 N N . VAL A 1 100 ? -17.332 5.282 16.049 1.00 95.88 100 VAL A N 1
ATOM 768 C CA . VAL A 1 100 ? -18.759 5.172 16.390 1.00 95.88 100 VAL A CA 1
ATOM 769 C C . VAL A 1 100 ? -18.947 4.244 17.590 1.00 95.88 100 VAL A C 1
ATOM 771 O O . VAL A 1 100 ? -19.594 4.620 18.569 1.00 95.88 100 VAL A O 1
ATOM 774 N N . PHE A 1 101 ? -18.315 3.068 17.575 1.00 93.31 101 PHE A N 1
ATOM 775 C CA . PHE A 1 101 ? -18.359 2.131 18.697 1.00 93.31 101 PHE A CA 1
ATOM 776 C C . PHE A 1 101 ? -17.827 2.759 19.995 1.00 93.31 101 PHE A C 1
ATOM 778 O O . PHE A 1 101 ? -18.454 2.650 21.053 1.00 93.31 101 PHE A O 1
ATOM 785 N N . ALA A 1 102 ? -16.705 3.479 19.932 1.00 92.12 102 ALA A N 1
ATOM 786 C CA . ALA A 1 102 ? -16.132 4.165 21.083 1.00 92.12 102 ALA A CA 1
ATOM 787 C C . ALA A 1 102 ? -17.073 5.247 21.633 1.00 92.12 102 ALA A C 1
ATOM 789 O O . ALA A 1 102 ? -17.170 5.421 22.852 1.00 92.12 102 ALA A O 1
ATOM 790 N N . ALA A 1 103 ? -17.750 5.998 20.760 1.00 93.19 103 ALA A N 1
ATOM 791 C CA . ALA A 1 103 ? -18.733 7.002 21.155 1.00 93.19 103 ALA A CA 1
ATOM 792 C C . ALA A 1 103 ? -19.928 6.363 21.881 1.00 93.19 103 ALA A C 1
ATOM 794 O O . ALA A 1 103 ? -20.287 6.814 22.974 1.00 93.19 103 ALA A O 1
ATOM 795 N N . ASP A 1 104 ? -20.460 5.263 21.345 1.00 92.62 104 ASP A N 1
ATOM 796 C CA . ASP A 1 104 ? -21.556 4.505 21.950 1.00 92.62 104 ASP A CA 1
ATOM 797 C C . ASP A 1 104 ? -21.176 3.966 23.334 1.00 92.62 104 ASP A C 1
ATOM 799 O O . ASP A 1 104 ? -21.880 4.209 24.319 1.00 92.62 104 ASP A O 1
ATOM 803 N N . VAL A 1 105 ? -20.015 3.315 23.458 1.00 90.38 105 VAL A N 1
ATOM 804 C CA . VAL A 1 105 ? -19.520 2.782 24.739 1.00 90.38 105 VAL A CA 1
ATOM 805 C C . VAL A 1 105 ? -19.319 3.897 25.773 1.00 90.38 105 VAL A C 1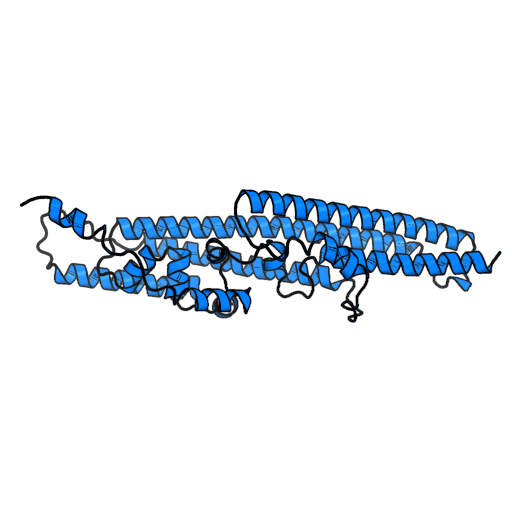
ATOM 807 O O . VAL A 1 105 ? -19.594 3.701 26.961 1.00 90.38 105 VAL A O 1
ATOM 810 N N . ARG A 1 106 ? -18.858 5.087 25.361 1.00 90.19 106 ARG A N 1
ATOM 811 C CA . ARG A 1 106 ? -18.707 6.244 26.264 1.00 90.19 106 ARG A CA 1
ATOM 812 C C . ARG A 1 106 ? -20.054 6.766 26.762 1.00 90.19 106 ARG A C 1
ATOM 814 O O . ARG A 1 106 ? -20.138 7.160 27.929 1.00 90.19 106 ARG A O 1
ATOM 821 N N . ALA A 1 107 ? -21.077 6.759 25.909 1.00 89.62 107 ALA A N 1
ATOM 822 C CA . ALA A 1 107 ? -22.426 7.203 26.247 1.00 89.62 107 ALA A CA 1
ATOM 823 C C . ALA A 1 107 ? -23.150 6.239 27.204 1.00 89.62 107 ALA A C 1
ATOM 825 O O . ALA A 1 107 ? -24.035 6.664 27.950 1.00 89.62 107 ALA A O 1
ATOM 826 N N . MET A 1 108 ? -22.751 4.962 27.247 1.00 87.81 108 MET A N 1
ATOM 827 C CA . MET A 1 108 ? -23.342 3.979 28.154 1.00 87.81 108 MET A CA 1
ATOM 828 C C . MET A 1 108 ? -23.163 4.361 29.631 1.00 87.81 108 MET A C 1
ATOM 830 O O . MET A 1 108 ? -22.061 4.630 30.137 1.00 87.81 108 MET A O 1
ATOM 834 N N . THR A 1 109 ? -24.276 4.337 30.361 1.00 79.06 109 THR A N 1
ATOM 835 C CA . THR A 1 109 ? -24.328 4.655 31.787 1.00 79.06 109 THR A CA 1
ATOM 836 C C . THR A 1 109 ? -23.793 3.499 32.617 1.00 79.06 109 THR A C 1
ATOM 838 O O . THR A 1 109 ? -24.458 2.485 32.777 1.00 79.06 109 THR A O 1
ATOM 841 N N . VAL A 1 110 ? -22.622 3.658 33.224 1.00 75.69 110 VAL A N 1
ATOM 842 C CA . VAL A 1 110 ? -22.143 2.698 34.224 1.00 75.69 110 VAL A CA 1
ATOM 843 C C . VAL A 1 110 ? -22.786 3.033 35.562 1.00 75.69 110 VAL A C 1
ATOM 845 O O . VAL A 1 110 ? -22.676 4.171 36.034 1.00 75.69 110 VAL A O 1
ATOM 848 N N . HIS A 1 111 ? -23.392 2.048 36.219 1.00 62.16 111 HIS A N 1
ATOM 849 C CA . HIS A 1 111 ? -23.832 2.225 37.594 1.00 62.16 111 HIS A CA 1
ATOM 850 C C . HIS A 1 111 ? -22.609 2.462 38.490 1.00 62.16 111 HIS A C 1
ATOM 852 O O . HIS A 1 111 ? -21.717 1.624 38.638 1.00 62.16 111 HIS A O 1
ATOM 858 N N . ARG A 1 112 ? -22.540 3.662 39.077 1.00 50.38 112 ARG A N 1
ATOM 859 C CA . ARG A 1 112 ? -21.566 3.997 40.117 1.00 50.38 112 ARG A CA 1
ATOM 860 C C . ARG A 1 112 ? -21.818 3.011 41.253 1.00 50.38 112 ARG A C 1
ATOM 862 O O . ARG A 1 112 ? -22.928 3.005 41.783 1.00 50.38 112 ARG A O 1
ATOM 869 N N . GLY A 1 113 ? -20.823 2.186 41.592 1.00 46.75 113 GLY A N 1
ATOM 870 C CA . GLY A 1 113 ? -20.877 1.331 42.778 1.00 46.75 113 GLY A CA 1
ATOM 871 C C . GLY A 1 113 ? -21.493 2.131 43.920 1.00 46.75 113 GLY A C 1
ATOM 872 O O . GLY A 1 113 ? -21.053 3.255 44.174 1.00 46.75 113 GLY A O 1
ATOM 873 N N . ALA A 1 114 ? -22.601 1.612 44.451 1.00 40.62 114 ALA A N 1
ATOM 874 C CA . ALA A 1 114 ? -23.548 2.349 45.266 1.00 40.62 114 ALA A CA 1
ATOM 875 C C . ALA A 1 114 ? -22.832 3.258 46.271 1.00 40.62 114 ALA A C 1
ATOM 877 O O . ALA A 1 114 ? -22.117 2.791 47.156 1.00 40.62 114 ALA A O 1
ATOM 878 N N . ASN A 1 115 ? -23.069 4.566 46.159 1.00 40.19 115 ASN A N 1
ATOM 879 C CA . ASN A 1 115 ? -23.007 5.393 47.349 1.00 40.19 115 ASN A CA 1
ATOM 880 C C . ASN A 1 115 ? -24.091 4.815 48.266 1.00 40.19 115 ASN A C 1
ATOM 882 O O . ASN A 1 115 ? -25.253 4.736 47.860 1.00 40.19 115 ASN A O 1
ATOM 886 N N . VAL A 1 116 ? -23.677 4.298 49.420 1.00 44.09 116 VAL A N 1
ATOM 887 C CA . VAL A 1 116 ? -24.501 3.581 50.400 1.00 44.09 116 VAL A CA 1
ATOM 888 C C . VAL A 1 116 ? -25.626 4.502 50.878 1.00 44.09 116 VAL A C 1
ATOM 890 O O . VAL A 1 116 ? -25.460 5.216 51.857 1.00 44.09 116 VAL A O 1
ATOM 893 N N . ASN A 1 117 ? -26.732 4.568 50.127 1.00 47.84 117 ASN A N 1
ATOM 894 C CA . ASN A 1 117 ? -28.000 5.152 50.574 1.00 47.84 117 ASN A CA 1
ATOM 895 C C . ASN A 1 117 ? -29.218 4.880 49.667 1.00 47.84 117 ASN A C 1
ATOM 897 O O . ASN A 1 117 ? -30.223 5.577 49.774 1.00 47.84 117 ASN A O 1
ATOM 901 N N . THR A 1 118 ? -29.178 3.889 48.769 1.00 51.25 118 THR A N 1
ATOM 902 C CA . THR A 1 118 ? -30.361 3.527 47.962 1.00 51.25 118 THR A CA 1
ATOM 903 C C . THR A 1 118 ? -30.638 2.026 48.027 1.00 51.25 118 THR A C 1
ATOM 905 O O . THR A 1 118 ? -29.786 1.207 47.697 1.00 51.25 118 THR A O 1
ATOM 908 N N . ASN A 1 119 ? -31.850 1.674 48.468 1.00 53.50 119 ASN A N 1
ATOM 909 C CA . ASN A 1 119 ? -32.382 0.310 48.600 1.00 53.50 119 ASN A CA 1
ATOM 910 C C . ASN A 1 119 ? -32.724 -0.321 47.233 1.00 53.50 119 ASN A C 1
ATOM 912 O O . ASN A 1 119 ? -33.809 -0.873 47.055 1.00 53.50 119 ASN A O 1
ATOM 916 N N . ALA A 1 120 ? -31.842 -0.212 46.238 1.00 58.16 120 ALA A N 1
ATOM 917 C CA . ALA A 1 120 ? -32.032 -0.928 44.982 1.00 58.16 120 ALA A CA 1
ATOM 918 C C . ALA A 1 120 ? -31.749 -2.429 45.206 1.00 58.16 120 ALA A C 1
ATOM 920 O O . ALA A 1 120 ? -30.704 -2.772 45.768 1.00 58.16 120 ALA A O 1
ATOM 921 N N . PRO A 1 121 ? -32.647 -3.345 44.800 1.00 59.00 121 PRO A N 1
ATOM 922 C CA . PRO A 1 121 ? -32.410 -4.773 44.955 1.00 59.00 121 PRO A CA 1
ATOM 923 C C . PRO A 1 121 ? -31.220 -5.209 44.089 1.00 59.00 121 PRO A C 1
ATOM 925 O O . PRO A 1 121 ? -31.167 -4.925 42.898 1.00 59.00 121 PRO A O 1
ATOM 928 N N . VAL A 1 122 ? -30.279 -5.958 44.669 1.00 63.12 122 VAL A N 1
ATOM 929 C CA . VAL A 1 122 ? -29.061 -6.471 43.997 1.00 63.12 122 VAL A CA 1
ATOM 930 C C . VAL A 1 122 ? -29.368 -7.204 42.677 1.00 63.12 122 VAL A C 1
ATOM 932 O O . VAL A 1 122 ? -28.564 -7.181 41.746 1.00 63.12 122 VAL A O 1
ATOM 935 N N . LEU A 1 123 ? -30.551 -7.818 42.575 1.00 60.88 123 LEU A N 1
ATOM 936 C CA . LEU A 1 123 ? -31.036 -8.487 41.367 1.00 60.88 123 LEU A CA 1
ATOM 937 C C . LEU A 1 123 ? -31.262 -7.525 40.184 1.00 60.88 123 LEU A C 1
ATOM 939 O O . LEU A 1 123 ? -30.949 -7.906 39.059 1.00 60.88 123 LEU A O 1
ATOM 943 N N . SER A 1 124 ? -31.749 -6.295 40.404 1.00 63.03 124 SER A N 1
ATOM 944 C CA . SER A 1 124 ? -32.000 -5.346 39.305 1.00 63.03 124 SER A CA 1
ATOM 945 C C . SER A 1 124 ? -30.707 -4.757 38.740 1.00 63.03 124 SER A C 1
ATOM 947 O O . SER A 1 124 ? -30.577 -4.617 37.530 1.00 63.03 124 SER A O 1
ATOM 949 N N . VAL A 1 125 ? -29.715 -4.491 39.597 1.00 64.19 125 VAL A N 1
ATOM 950 C CA . VAL A 1 125 ? -28.389 -4.007 39.171 1.00 64.19 125 VAL A CA 1
ATOM 951 C C . VAL A 1 125 ? -27.703 -5.037 38.269 1.00 64.19 125 VAL A C 1
ATOM 953 O O . VAL A 1 125 ? -27.216 -4.696 37.198 1.00 64.19 125 VAL A O 1
ATOM 956 N N . ARG A 1 126 ? -27.734 -6.320 38.654 1.00 64.88 126 ARG A N 1
ATOM 957 C CA . ARG A 1 126 ? -27.132 -7.403 37.862 1.00 64.88 126 ARG A CA 1
ATOM 958 C C . ARG A 1 126 ? -27.852 -7.642 36.527 1.00 64.88 126 ARG A C 1
ATOM 960 O O . ARG A 1 126 ? -27.199 -7.985 35.543 1.00 64.88 126 ARG A O 1
ATOM 967 N N . ALA A 1 127 ? -29.176 -7.473 36.486 1.00 68.38 127 ALA A N 1
ATOM 968 C CA . ALA A 1 127 ? -29.949 -7.564 35.246 1.00 68.38 127 ALA A CA 1
ATOM 969 C C . ALA A 1 127 ? -29.561 -6.446 34.261 1.00 68.38 127 ALA A C 1
ATOM 971 O O . ALA A 1 127 ? -29.233 -6.744 33.114 1.00 68.38 127 ALA A O 1
ATOM 972 N N . ASN A 1 128 ? -29.481 -5.198 34.739 1.00 72.94 128 ASN A N 1
ATOM 973 C CA . ASN A 1 128 ? -29.071 -4.045 33.929 1.00 72.94 128 ASN A CA 1
ATOM 974 C C . ASN A 1 128 ? -27.642 -4.194 33.388 1.00 72.94 128 ASN A C 1
ATOM 976 O O . ASN A 1 128 ? -27.378 -3.895 32.228 1.00 72.94 128 ASN A O 1
ATOM 980 N N . ASP A 1 129 ? -26.710 -4.686 34.203 1.00 76.00 129 ASP A N 1
ATOM 981 C CA . ASP A 1 129 ? -25.329 -4.890 33.764 1.00 76.00 129 ASP A CA 1
ATOM 982 C C . ASP A 1 129 ? -25.215 -5.975 32.676 1.00 76.00 129 ASP A C 1
ATOM 984 O O . ASP A 1 129 ? -24.421 -5.852 31.743 1.00 76.00 129 ASP A O 1
ATOM 988 N N . THR A 1 130 ? -26.027 -7.034 32.769 1.00 78.31 130 THR A N 1
ATOM 989 C CA . THR A 1 130 ? -26.086 -8.096 31.748 1.00 78.31 130 THR A CA 1
ATOM 990 C C . THR A 1 130 ? -26.655 -7.557 30.431 1.00 78.31 130 THR A C 1
ATOM 992 O O . THR A 1 130 ? -26.152 -7.888 29.355 1.00 78.31 130 THR A O 1
ATOM 995 N N . GLU A 1 131 ? -27.665 -6.687 30.510 1.00 83.62 131 GLU A N 1
ATOM 996 C CA . GLU A 1 131 ? -28.236 -5.979 29.360 1.00 83.62 131 GLU A CA 1
ATOM 997 C C . GLU A 1 131 ? -27.211 -5.042 28.706 1.00 83.62 131 GLU A C 1
ATOM 999 O O . GLU A 1 131 ? -27.073 -5.035 27.487 1.00 83.62 131 GLU A O 1
ATOM 1004 N N . GLN A 1 132 ? -26.406 -4.329 29.496 1.00 84.69 132 GLN A N 1
ATOM 1005 C CA . GLN A 1 132 ? -25.337 -3.469 28.981 1.00 84.69 132 GLN A CA 1
ATOM 1006 C C . GLN A 1 132 ? -24.248 -4.263 28.253 1.00 84.69 132 GLN A C 1
ATOM 1008 O O . GLN A 1 132 ? -23.840 -3.884 27.158 1.00 84.69 132 GLN A O 1
ATOM 1013 N N . LEU A 1 133 ? -23.809 -5.401 28.795 1.00 86.19 133 LEU A N 1
ATOM 1014 C CA . LEU A 1 133 ? -22.862 -6.277 28.092 1.00 86.19 133 LEU A CA 1
ATOM 1015 C C . LEU A 1 133 ? -23.478 -6.883 26.818 1.00 86.19 133 LEU A C 1
ATOM 1017 O O . LEU A 1 133 ? -22.781 -7.075 25.823 1.00 86.19 133 LEU A O 1
ATOM 1021 N N . ALA A 1 134 ? -24.786 -7.168 26.800 1.00 86.94 134 ALA A N 1
ATOM 1022 C CA . ALA A 1 134 ? -25.497 -7.554 25.576 1.00 86.94 134 ALA A CA 1
ATOM 1023 C C . ALA A 1 134 ? -25.558 -6.411 24.550 1.00 86.94 134 ALA A C 1
ATOM 1025 O O . ALA A 1 134 ? -25.374 -6.642 23.353 1.00 86.94 134 ALA A O 1
ATOM 1026 N N . GLN A 1 135 ? -25.744 -5.177 25.016 1.00 89.06 135 GLN A N 1
ATOM 1027 C CA . GLN A 1 135 ? -25.730 -3.986 24.179 1.00 89.06 135 GLN A CA 1
ATOM 1028 C C . GLN A 1 135 ? -24.348 -3.755 23.558 1.00 89.06 135 GLN A C 1
ATOM 1030 O O . GLN A 1 135 ? -24.286 -3.500 22.364 1.00 89.06 135 GLN A O 1
ATOM 1035 N N . ILE A 1 136 ? -23.244 -3.935 24.294 1.00 90.00 136 ILE A N 1
ATOM 1036 C CA . ILE A 1 136 ? -21.876 -3.842 23.736 1.00 90.00 136 ILE A CA 1
ATOM 1037 C C . ILE A 1 136 ? -21.674 -4.848 22.606 1.00 90.00 136 ILE A C 1
ATOM 1039 O O . ILE A 1 136 ? -21.208 -4.479 21.532 1.00 90.00 136 ILE A O 1
ATOM 1043 N N . ARG A 1 137 ? -22.061 -6.111 22.831 1.00 90.81 137 ARG A N 1
ATOM 1044 C CA . ARG A 1 137 ? -21.971 -7.168 21.812 1.00 90.81 137 ARG A CA 1
ATOM 1045 C C . ARG A 1 137 ? -22.777 -6.812 20.567 1.00 90.81 137 ARG A C 1
ATOM 1047 O O . ARG A 1 137 ? -22.317 -7.026 19.453 1.00 90.81 137 ARG A O 1
ATOM 1054 N N . THR A 1 138 ? -23.975 -6.270 20.764 1.00 90.94 138 THR A N 1
ATOM 1055 C CA . THR A 1 138 ? -24.853 -5.837 19.671 1.00 90.94 138 THR A CA 1
ATOM 1056 C C . THR A 1 138 ? -24.239 -4.667 18.914 1.00 90.94 138 THR A C 1
ATOM 1058 O O . THR A 1 138 ? -24.087 -4.758 17.704 1.00 90.94 138 THR A O 1
ATOM 1061 N N . ARG A 1 139 ? -23.777 -3.627 19.617 1.00 92.19 139 ARG A N 1
ATOM 1062 C CA . ARG A 1 139 ? -23.136 -2.459 19.005 1.00 92.19 139 ARG A CA 1
ATOM 1063 C C . ARG A 1 139 ? -21.900 -2.826 18.210 1.00 92.19 139 ARG A C 1
ATOM 1065 O O . ARG A 1 139 ? -21.801 -2.419 17.068 1.00 92.19 139 ARG A O 1
ATOM 1072 N N . TYR A 1 140 ? -21.013 -3.648 18.759 1.00 89.81 140 TYR A N 1
ATOM 1073 C CA . TYR A 1 140 ? -19.824 -4.085 18.032 1.00 89.81 140 TYR A CA 1
ATOM 1074 C C . TYR A 1 140 ? -20.176 -4.846 16.743 1.00 89.81 140 TYR A C 1
ATOM 1076 O O . TYR A 1 140 ? -19.535 -4.645 15.715 1.00 89.81 140 TYR A O 1
ATOM 1084 N N . ARG A 1 141 ? -21.219 -5.691 16.769 1.00 91.50 141 ARG A N 1
ATOM 1085 C CA . ARG A 1 141 ? -21.700 -6.374 15.558 1.00 91.50 141 ARG A CA 1
ATOM 1086 C C . ARG A 1 141 ? -22.300 -5.402 14.545 1.00 91.50 141 ARG A C 1
ATOM 1088 O O . ARG A 1 141 ? -21.997 -5.504 13.364 1.00 91.50 141 ARG A O 1
ATOM 1095 N N . GLU A 1 142 ? -23.134 -4.476 15.008 1.00 92.12 142 GLU A N 1
ATOM 1096 C CA . GLU A 1 142 ? -23.824 -3.477 14.179 1.00 92.12 142 GLU A CA 1
ATOM 1097 C C . GLU A 1 142 ? -22.888 -2.406 13.605 1.00 92.12 142 GLU A C 1
ATOM 1099 O O . GLU A 1 142 ? -23.242 -1.767 12.618 1.00 92.12 142 GLU A O 1
ATOM 1104 N N . THR A 1 143 ? -21.721 -2.183 14.214 1.00 92.88 143 THR A N 1
ATOM 1105 C CA . THR A 1 143 ? -20.753 -1.182 13.753 1.00 92.88 143 THR A CA 1
ATOM 1106 C C . THR A 1 143 ? -19.536 -1.841 13.116 1.00 92.88 143 THR A C 1
ATOM 1108 O O . THR A 1 143 ? -19.403 -1.822 11.899 1.00 92.88 143 THR A O 1
ATOM 1111 N N . VAL A 1 144 ? -18.664 -2.456 13.915 1.00 89.69 144 VAL A N 1
ATOM 1112 C CA . VAL A 1 144 ? -17.354 -2.958 13.474 1.00 89.69 144 VAL A CA 1
ATOM 1113 C C . VAL A 1 144 ? -17.504 -4.163 12.550 1.00 89.69 144 VAL A C 1
ATOM 1115 O O . VAL A 1 144 ? -16.945 -4.162 11.461 1.00 89.69 144 VAL A O 1
ATOM 1118 N N . MET A 1 145 ? -18.309 -5.162 12.926 1.00 88.25 145 MET A N 1
ATOM 1119 C CA . MET A 1 145 ? -18.507 -6.344 12.068 1.00 88.25 145 MET A CA 1
ATOM 1120 C C . MET A 1 145 ? -19.453 -6.092 10.886 1.00 88.25 145 MET A C 1
ATOM 1122 O O . MET A 1 145 ? -19.591 -6.947 10.021 1.00 88.25 145 MET A O 1
ATOM 1126 N N . SER A 1 146 ? -20.124 -4.937 10.848 1.00 91.06 146 SER A N 1
ATOM 1127 C CA . SER A 1 146 ? -20.990 -4.536 9.731 1.00 91.06 146 SER A CA 1
ATOM 1128 C C . SER A 1 146 ? -20.250 -3.711 8.672 1.00 91.06 146 SER A C 1
ATOM 1130 O O . SER A 1 146 ? -20.868 -3.265 7.703 1.00 91.06 146 SER A O 1
ATOM 1132 N N . VAL A 1 147 ? -18.939 -3.495 8.840 1.00 89.94 147 VAL A N 1
ATOM 1133 C CA . VAL A 1 147 ? -18.086 -2.877 7.820 1.00 89.94 147 VAL A CA 1
ATOM 1134 C C . VAL A 1 147 ? -18.153 -3.714 6.531 1.00 89.94 147 VAL A C 1
ATOM 1136 O O . VAL A 1 147 ? -18.090 -4.946 6.595 1.00 89.94 147 VAL A O 1
ATOM 1139 N N . PRO A 1 148 ? -18.297 -3.093 5.346 1.00 85.81 148 PRO A N 1
ATOM 1140 C CA . PRO A 1 148 ? -18.289 -3.826 4.085 1.00 85.81 148 PRO A CA 1
ATOM 1141 C C . PRO A 1 148 ? -17.056 -4.727 3.955 1.00 85.81 148 PRO A C 1
ATOM 1143 O O . PRO A 1 148 ? -15.946 -4.319 4.284 1.00 85.81 148 PRO A O 1
ATOM 1146 N N . ASN A 1 149 ? -17.258 -5.950 3.463 1.00 78.50 149 ASN A N 1
ATOM 1147 C CA . ASN A 1 149 ? -16.228 -6.985 3.301 1.00 78.50 149 ASN A CA 1
ATOM 1148 C C . ASN A 1 149 ? -15.589 -7.489 4.612 1.00 78.50 149 ASN A C 1
ATOM 1150 O O . ASN A 1 149 ? -14.600 -8.212 4.548 1.00 78.50 149 ASN A O 1
ATOM 1154 N N . TYR A 1 150 ? -16.142 -7.179 5.794 1.00 76.81 150 TYR A N 1
ATOM 1155 C CA . TYR A 1 150 ? -15.586 -7.646 7.073 1.00 76.81 150 TYR 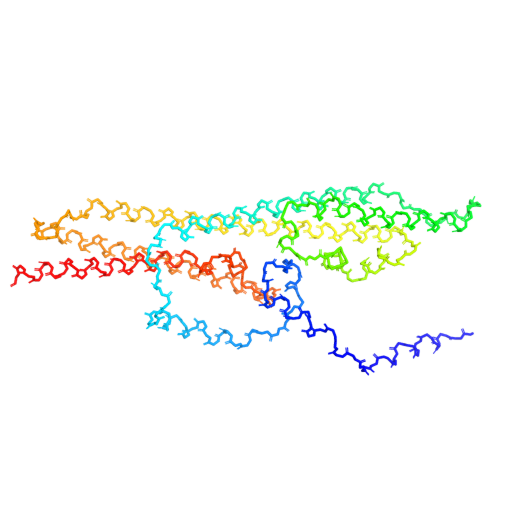A CA 1
ATOM 1156 C C . TYR A 1 150 ? -15.472 -9.174 7.147 1.00 76.81 150 TYR A C 1
ATOM 1158 O O . TYR A 1 150 ? -14.412 -9.701 7.479 1.00 76.81 150 TYR A O 1
ATOM 1166 N N . ASP A 1 151 ? -16.540 -9.893 6.790 1.00 76.94 151 ASP A N 1
ATOM 1167 C CA . ASP A 1 151 ? -16.562 -11.360 6.832 1.00 76.94 151 ASP A CA 1
ATOM 1168 C C . ASP A 1 151 ? -15.605 -11.986 5.806 1.00 76.94 151 ASP A C 1
ATOM 1170 O O . ASP A 1 151 ? -14.939 -12.972 6.107 1.00 76.94 151 ASP A O 1
ATOM 1174 N N . GLU A 1 152 ? -15.486 -11.398 4.614 1.00 73.94 152 GLU A N 1
ATOM 1175 C CA . GLU A 1 152 ? -14.541 -11.857 3.585 1.00 73.94 152 GLU A CA 1
ATOM 1176 C C . GLU A 1 152 ? -13.089 -11.636 4.017 1.00 73.94 152 GLU A C 1
ATOM 1178 O O . GLU A 1 152 ? -12.218 -12.469 3.753 1.00 73.94 152 GLU A O 1
ATOM 1183 N N . MET A 1 153 ? -12.837 -10.514 4.695 1.00 66.88 153 MET A N 1
ATOM 1184 C CA . MET A 1 153 ? -11.512 -10.141 5.163 1.00 66.88 153 MET A CA 1
ATOM 1185 C C . MET A 1 153 ? -11.113 -10.888 6.421 1.00 66.88 153 MET A C 1
ATOM 1187 O O . MET A 1 153 ? -9.939 -11.186 6.552 1.00 66.88 153 MET A O 1
ATOM 1191 N N . TYR A 1 154 ? -12.027 -11.213 7.335 1.00 66.62 154 TYR A N 1
ATOM 1192 C CA . TYR A 1 154 ? -11.651 -11.743 8.646 1.00 66.62 154 TYR A CA 1
ATOM 1193 C C . TYR A 1 154 ? -12.236 -13.100 9.011 1.00 66.62 154 TYR A C 1
ATOM 1195 O O . TYR A 1 154 ? -11.760 -13.646 10.006 1.00 66.62 154 TYR A O 1
ATOM 1203 N N . ASP A 1 155 ? -13.216 -13.637 8.269 1.00 69.12 155 ASP A N 1
ATOM 1204 C CA . ASP A 1 155 ? -13.904 -14.930 8.497 1.00 69.12 155 ASP A CA 1
ATOM 1205 C C . ASP A 1 155 ? -13.922 -15.347 9.982 1.00 69.12 155 ASP A C 1
ATOM 1207 O O . ASP A 1 155 ? -13.450 -16.411 10.400 1.00 69.12 155 ASP A O 1
ATOM 1211 N N . SER A 1 156 ? -14.357 -14.417 10.836 1.00 67.25 156 SER A N 1
ATOM 1212 C CA . SER A 1 156 ? -14.237 -14.542 12.283 1.00 67.25 156 SER A CA 1
ATOM 1213 C C . SER A 1 156 ? -15.540 -14.165 12.960 1.00 67.25 156 SER A C 1
ATOM 1215 O O . SER A 1 156 ? -16.112 -13.100 12.757 1.00 67.25 156 SER A O 1
ATOM 1217 N N . GLY A 1 157 ? -16.022 -15.083 13.797 1.00 78.62 157 GLY A N 1
ATOM 1218 C CA . GLY A 1 157 ? -17.145 -14.808 14.678 1.00 78.62 157 GLY A CA 1
ATOM 1219 C C . GLY A 1 157 ? -16.768 -13.791 15.755 1.00 78.62 157 GLY A C 1
ATOM 1220 O O . GLY A 1 157 ? -15.597 -13.662 16.118 1.00 78.62 157 GLY A O 1
ATOM 1221 N N . PHE A 1 158 ? -17.794 -13.146 16.316 1.00 81.12 158 PHE A N 1
ATOM 1222 C CA . PHE A 1 158 ? -17.679 -12.098 17.335 1.00 81.12 158 PHE A CA 1
ATOM 1223 C C . PHE A 1 158 ? -16.609 -12.376 18.400 1.00 81.12 158 PHE A C 1
ATOM 1225 O O . PHE A 1 158 ? -15.799 -11.499 18.669 1.00 81.12 158 PHE A O 1
ATOM 1232 N N . ASP A 1 159 ? -16.574 -13.578 18.981 1.00 79.31 159 ASP A N 1
ATOM 1233 C CA . ASP A 1 159 ? -15.664 -13.881 20.093 1.00 79.31 159 ASP A CA 1
ATOM 1234 C C . ASP A 1 159 ? -14.195 -13.766 19.675 1.00 79.31 159 ASP A C 1
ATOM 1236 O O . ASP A 1 159 ? -13.385 -13.202 20.403 1.00 79.31 159 ASP A O 1
ATOM 1240 N N . ARG A 1 160 ? -13.853 -14.236 18.469 1.00 78.12 160 ARG A N 1
ATOM 1241 C CA . ARG A 1 160 ? -12.486 -14.174 17.939 1.00 78.12 160 ARG A CA 1
ATOM 1242 C C . ARG A 1 160 ? -12.097 -12.741 17.592 1.00 78.12 160 ARG A C 1
ATOM 1244 O O . ARG A 1 160 ? -10.993 -12.323 17.927 1.00 78.12 160 ARG A O 1
ATOM 1251 N N . SER A 1 161 ? -12.988 -12.012 16.928 1.00 79.31 161 SER A N 1
ATOM 1252 C CA . SER A 1 161 ? -12.750 -10.624 16.531 1.00 79.31 161 SER A CA 1
ATOM 1253 C C . SER A 1 161 ? -12.600 -9.721 17.754 1.00 79.31 161 SER A C 1
ATOM 1255 O O . SER A 1 161 ? -11.624 -8.989 17.886 1.00 79.31 161 SER A O 1
ATOM 1257 N N . PHE A 1 162 ? -13.526 -9.840 18.705 1.00 82.12 162 PHE A N 1
ATOM 1258 C CA . PHE A 1 162 ? -13.568 -9.015 19.906 1.00 82.12 162 PHE A CA 1
ATOM 1259 C C . PHE A 1 162 ? -12.413 -9.317 20.861 1.00 82.12 162 PHE A C 1
ATOM 1261 O O . PHE A 1 162 ? -11.778 -8.394 21.370 1.00 82.12 162 PHE A O 1
ATOM 1268 N N . ALA A 1 163 ? -12.127 -10.602 21.106 1.00 81.38 163 ALA A N 1
ATOM 1269 C CA . ALA A 1 163 ? -11.033 -11.010 21.988 1.00 81.38 163 ALA A CA 1
ATOM 1270 C C . ALA A 1 163 ? -9.697 -10.499 21.521 1.00 81.38 163 ALA A C 1
ATOM 1272 O O . ALA A 1 163 ? -8.803 -10.308 22.334 1.00 81.38 163 ALA A O 1
ATOM 1273 N N . ALA A 1 164 ? -9.540 -10.292 20.231 1.00 71.88 164 ALA A N 1
ATOM 1274 C CA . ALA A 1 164 ? -8.217 -10.057 19.754 1.00 71.88 164 ALA A CA 1
ATOM 1275 C C . ALA A 1 164 ? -8.024 -8.612 19.239 1.00 71.88 164 ALA A C 1
ATOM 1277 O O . ALA A 1 164 ? -6.908 -8.108 19.323 1.00 71.88 164 ALA A O 1
ATOM 1278 N N . GLU A 1 165 ? -9.115 -7.855 19.043 1.00 77.94 165 GLU A N 1
ATOM 1279 C CA . GLU A 1 165 ? -9.103 -6.389 19.182 1.00 77.94 165 GLU A CA 1
ATOM 1280 C C . GLU A 1 165 ? -8.818 -5.923 20.621 1.00 77.94 165 GLU A C 1
ATOM 1282 O O . GLU A 1 165 ? -8.041 -4.997 20.840 1.00 77.94 165 GLU A O 1
ATOM 1287 N N . PHE A 1 166 ? -9.455 -6.533 21.629 1.00 79.81 166 PHE A N 1
ATOM 1288 C CA . PHE A 1 166 ? -9.484 -5.956 22.983 1.00 79.81 166 PHE A CA 1
ATOM 1289 C C . PHE A 1 166 ? -8.832 -6.803 24.086 1.00 79.81 166 PHE A C 1
ATOM 1291 O O . PHE A 1 166 ? -8.799 -6.389 25.251 1.00 79.81 166 PHE A O 1
ATOM 1298 N N . GLY A 1 167 ? -8.294 -7.966 23.735 1.00 78.81 167 GLY A N 1
ATOM 1299 C CA . GLY A 1 167 ? -7.696 -8.938 24.648 1.00 78.81 167 GLY A CA 1
ATOM 1300 C C . GLY A 1 167 ? -8.693 -9.971 25.192 1.00 78.81 167 GLY A C 1
ATOM 1301 O O . GLY A 1 167 ? -9.858 -9.668 25.470 1.00 78.81 167 GLY A O 1
ATOM 1302 N N . ASP A 1 168 ? -8.192 -11.191 25.414 1.00 79.00 168 ASP A N 1
ATOM 1303 C CA . ASP A 1 168 ? -8.964 -12.336 25.921 1.00 79.00 168 ASP A CA 1
ATOM 1304 C C . ASP A 1 168 ? -9.673 -12.026 27.250 1.00 79.00 168 ASP A C 1
ATOM 1306 O O . ASP A 1 168 ? -10.811 -12.440 27.471 1.00 79.00 168 ASP A O 1
ATOM 1310 N N . ASP A 1 169 ? -9.029 -11.245 28.123 1.00 80.38 169 ASP A N 1
ATOM 1311 C CA . ASP A 1 169 ? -9.591 -10.848 29.417 1.00 80.38 169 ASP A CA 1
ATOM 1312 C C . ASP A 1 169 ? -10.868 -10.010 29.252 1.00 80.38 169 ASP A C 1
ATOM 1314 O O . ASP A 1 169 ? -11.839 -10.191 29.993 1.00 80.38 169 ASP A O 1
ATOM 1318 N N . LEU A 1 170 ? -10.892 -9.090 28.279 1.00 80.69 170 LEU A N 1
ATOM 1319 C CA . LEU A 1 170 ? -12.056 -8.240 28.047 1.00 80.69 170 LEU A CA 1
ATOM 1320 C C . LEU A 1 170 ? -13.154 -8.994 27.298 1.00 80.69 170 LEU A C 1
ATOM 1322 O O . LEU A 1 170 ? -14.328 -8.820 27.629 1.00 80.69 170 LEU A O 1
ATOM 1326 N N . ALA A 1 171 ? -12.790 -9.872 26.360 1.00 83.56 171 ALA A N 1
ATOM 1327 C CA . ALA A 1 171 ? -13.744 -10.785 25.736 1.00 83.56 171 ALA A CA 1
ATOM 1328 C C . ALA A 1 171 ? -14.443 -11.669 26.765 1.00 83.56 171 ALA A C 1
ATOM 1330 O O . ALA A 1 171 ? -15.670 -11.696 26.788 1.00 83.56 171 ALA A O 1
ATOM 1331 N N . ALA A 1 172 ? -13.703 -12.294 27.684 1.00 82.38 172 ALA A N 1
ATOM 1332 C CA . ALA A 1 172 ? -14.292 -13.138 28.721 1.00 82.38 172 ALA A CA 1
ATOM 1333 C C . ALA A 1 172 ? -15.301 -12.369 29.597 1.00 82.38 172 ALA A C 1
ATOM 1335 O O . ALA A 1 172 ? -16.357 -12.895 29.962 1.00 82.38 172 ALA A O 1
ATOM 1336 N N . VAL A 1 173 ? -15.010 -11.100 29.909 1.00 83.75 173 VAL A N 1
ATOM 1337 C CA . VAL A 1 173 ? -15.927 -10.221 30.652 1.00 83.75 173 VAL A CA 1
ATOM 1338 C C . VAL A 1 173 ? -17.162 -9.854 29.825 1.00 83.75 173 VAL A C 1
ATOM 1340 O O . VAL A 1 173 ? -18.258 -9.804 30.375 1.00 83.75 173 VAL A O 1
ATOM 1343 N N . VAL A 1 174 ? -17.022 -9.598 28.526 1.00 82.25 174 VAL A N 1
ATOM 1344 C CA . VAL A 1 174 ? -18.143 -9.196 27.657 1.00 82.25 174 VAL A CA 1
ATOM 1345 C C . VAL A 1 174 ? -19.020 -10.382 27.242 1.00 82.25 174 VAL A C 1
ATOM 1347 O O . VAL A 1 174 ? -20.230 -10.221 27.069 1.00 82.25 174 VAL A O 1
ATOM 1350 N N . GLU A 1 175 ? -18.440 -11.574 27.139 1.00 79.38 175 GLU A N 1
ATOM 1351 C CA . GLU A 1 175 ? -19.123 -12.813 26.772 1.00 79.38 175 GLU A CA 1
ATOM 1352 C C . GLU A 1 175 ? -19.882 -13.425 27.960 1.00 79.38 175 GLU A C 1
ATOM 1354 O O . GLU A 1 175 ? -21.076 -13.716 27.852 1.00 79.38 175 GLU A O 1
ATOM 1359 N N . GLY A 1 176 ? -19.205 -13.590 29.104 1.00 69.69 176 GLY A N 1
ATOM 1360 C CA . GLY A 1 176 ? -19.723 -14.325 30.266 1.00 69.69 176 GLY A CA 1
ATOM 1361 C C . GLY A 1 176 ? -19.849 -13.511 31.556 1.00 69.69 176 GLY A C 1
ATOM 1362 O O . GLY A 1 176 ? -20.288 -14.045 32.580 1.00 69.69 176 GLY A O 1
ATOM 1363 N N . GLY A 1 177 ? -19.446 -12.239 31.549 1.00 64.94 177 GLY A N 1
ATOM 1364 C CA . GLY A 1 177 ? -19.466 -11.389 32.736 1.00 64.94 177 GLY A CA 1
ATOM 1365 C C . GLY A 1 177 ? -20.872 -10.979 33.168 1.00 64.94 177 GLY A C 1
ATOM 1366 O O . GLY A 1 177 ? -21.830 -10.972 32.401 1.00 64.94 177 GLY A O 1
ATOM 1367 N N . THR A 1 178 ? -20.995 -10.617 34.447 1.00 63.03 178 THR A N 1
ATOM 1368 C CA . THR A 1 178 ? -22.276 -10.228 35.063 1.00 63.03 178 THR A CA 1
ATOM 1369 C C . THR A 1 178 ? -22.317 -8.766 35.501 1.00 63.03 178 THR A C 1
ATOM 1371 O O . THR A 1 178 ? -23.300 -8.370 36.121 1.00 63.03 178 THR A O 1
ATOM 1374 N N . GLN A 1 179 ? -21.237 -7.999 35.279 1.00 74.94 179 GLN A N 1
ATOM 1375 C CA . GLN A 1 179 ? -21.117 -6.599 35.708 1.00 74.94 179 GLN A CA 1
ATOM 1376 C C . GLN A 1 179 ? -20.357 -5.728 34.696 1.00 74.94 179 GLN A C 1
ATOM 1378 O O . GLN A 1 179 ? -19.149 -5.893 34.508 1.00 74.94 179 GLN A O 1
ATOM 1383 N N . PHE A 1 180 ? -21.041 -4.740 34.111 1.00 79.88 180 PHE A N 1
ATOM 1384 C CA . PHE A 1 180 ? -20.429 -3.671 33.323 1.00 79.88 180 PHE A CA 1
ATOM 1385 C C . PHE A 1 180 ? -20.011 -2.520 34.245 1.00 79.88 180 PHE A C 1
ATOM 1387 O O . PHE A 1 180 ? -20.767 -1.599 34.543 1.00 79.88 180 PHE A O 1
ATOM 1394 N N . SER A 1 181 ? -18.781 -2.596 34.751 1.00 82.38 181 SER A N 1
ATOM 1395 C CA . SER A 1 181 ? -18.255 -1.639 35.729 1.00 82.38 181 SER A CA 1
ATOM 1396 C C . SER A 1 181 ? -17.503 -0.467 35.084 1.00 82.38 181 SER A C 1
ATOM 1398 O O . SER A 1 181 ? -17.120 -0.496 33.914 1.00 82.38 181 SER A O 1
ATOM 1400 N N . ARG A 1 182 ? -17.235 0.590 35.866 1.00 83.50 182 ARG A N 1
ATOM 1401 C CA . ARG A 1 182 ? -16.509 1.780 35.379 1.00 83.50 182 ARG A CA 1
ATOM 1402 C C . ARG A 1 182 ? -15.099 1.428 34.882 1.00 83.50 182 ARG A C 1
ATOM 1404 O O . ARG A 1 182 ? -14.727 1.958 33.837 1.00 83.50 182 ARG A O 1
ATOM 1411 N N . PRO A 1 183 ? -14.333 0.554 35.570 1.00 83.31 183 PRO A N 1
ATOM 1412 C CA . PRO A 1 183 ? -13.067 0.046 35.046 1.00 83.31 183 PRO A CA 1
ATOM 1413 C C . PRO A 1 183 ? -13.210 -0.688 33.710 1.00 83.31 183 PRO A C 1
ATOM 1415 O O . PRO A 1 183 ? -12.414 -0.431 32.816 1.00 83.31 183 PRO A O 1
ATOM 1418 N N . VAL A 1 184 ? -14.239 -1.530 33.543 1.00 85.25 184 VAL A N 1
ATOM 1419 C CA . VAL A 1 184 ? -14.485 -2.268 32.287 1.00 85.25 184 VAL A CA 1
ATOM 1420 C C . VAL A 1 184 ? -14.785 -1.305 31.141 1.00 85.25 184 VAL A C 1
ATOM 1422 O O . VAL A 1 184 ? -14.150 -1.395 30.095 1.00 85.25 184 VAL A O 1
ATOM 1425 N N . ARG A 1 185 ? -15.671 -0.319 31.351 1.00 88.62 185 ARG A N 1
ATOM 1426 C CA . ARG A 1 185 ? -15.931 0.721 30.342 1.00 88.62 185 ARG A CA 1
ATOM 1427 C C . ARG A 1 185 ? -14.663 1.493 29.988 1.00 88.62 185 ARG A C 1
ATOM 1429 O O . ARG A 1 185 ? -14.406 1.729 28.816 1.00 88.62 185 ARG A O 1
ATOM 1436 N N . GLN A 1 186 ? -13.886 1.915 30.987 1.00 86.25 186 GLN A N 1
ATOM 1437 C CA . GLN A 1 186 ? -12.664 2.681 30.741 1.00 86.25 186 GLN A CA 1
ATOM 1438 C C . GLN A 1 186 ? -11.643 1.863 29.949 1.00 86.25 186 GLN A C 1
ATOM 1440 O O . GLN A 1 186 ? -11.049 2.397 29.021 1.00 86.25 186 GLN A O 1
ATOM 1445 N N . LEU A 1 187 ? -11.470 0.585 30.295 1.00 86.25 187 LEU A N 1
ATOM 1446 C CA . LEU A 1 187 ? -10.583 -0.322 29.580 1.00 86.25 187 LEU A CA 1
ATOM 1447 C C . LEU A 1 187 ? -11.037 -0.511 28.129 1.00 86.25 187 LEU A C 1
ATOM 1449 O O . LEU A 1 187 ? -10.218 -0.356 27.234 1.00 86.25 187 LEU A O 1
ATOM 1453 N N . LEU A 1 188 ? -12.331 -0.750 27.891 1.00 87.25 188 LEU A N 1
ATOM 1454 C CA . LEU A 1 188 ? -12.884 -0.893 26.540 1.00 87.25 188 LEU A CA 1
ATOM 1455 C C . LEU A 1 188 ? -12.673 0.370 25.695 1.00 87.25 188 LEU A C 1
ATOM 1457 O O . LEU A 1 188 ? -12.234 0.279 24.554 1.00 87.25 188 LEU A O 1
ATOM 1461 N N . VAL A 1 189 ? -12.917 1.554 26.267 1.00 89.12 189 VAL A N 1
ATOM 1462 C CA . VAL A 1 189 ? -12.665 2.834 25.584 1.00 89.12 189 VAL A CA 1
ATOM 1463 C C . VAL A 1 189 ? -11.182 3.015 25.273 1.00 89.12 189 VAL A C 1
ATOM 1465 O O . VAL A 1 189 ? -10.852 3.431 24.168 1.00 89.12 189 VAL A O 1
ATOM 1468 N N . THR A 1 190 ? -10.293 2.705 26.220 1.00 86.19 190 THR A N 1
ATOM 1469 C CA . THR A 1 190 ? -8.845 2.797 26.002 1.00 86.19 190 THR A CA 1
ATOM 1470 C C . THR A 1 190 ? -8.392 1.849 24.893 1.00 86.19 190 THR A C 1
ATOM 1472 O O . THR A 1 190 ? -7.695 2.296 23.991 1.00 86.19 190 THR A O 1
ATOM 1475 N N . GLN A 1 191 ? -8.815 0.581 24.919 1.00 84.50 191 GLN A N 1
ATOM 1476 C CA . GLN A 1 191 ? -8.434 -0.391 23.890 1.00 84.50 191 GLN A CA 1
ATOM 1477 C C . GLN A 1 191 ? -8.996 -0.009 22.517 1.00 84.50 191 GLN A C 1
ATOM 1479 O O . GLN A 1 191 ? -8.264 -0.031 21.539 1.00 84.50 191 GLN A O 1
ATOM 1484 N N . THR A 1 192 ? -10.245 0.468 22.449 1.00 86.38 192 THR A N 1
ATOM 1485 C CA . THR A 1 192 ? -10.822 0.969 21.188 1.00 86.38 192 THR A CA 1
ATOM 1486 C C . THR A 1 192 ? -10.032 2.157 20.638 1.00 86.38 192 THR A C 1
ATOM 1488 O O . THR A 1 192 ? -9.768 2.218 19.442 1.00 86.38 192 THR A O 1
ATOM 1491 N N . SER A 1 193 ? -9.603 3.088 21.497 1.00 85.81 193 SER A N 1
ATOM 1492 C CA . SER A 1 193 ? -8.717 4.184 21.087 1.00 85.81 193 SER A CA 1
ATOM 1493 C C . SER A 1 193 ? -7.365 3.681 20.573 1.00 85.81 193 SER A C 1
ATOM 1495 O O . SER A 1 193 ? -6.877 4.202 19.577 1.00 85.81 193 SER A O 1
ATOM 1497 N N . THR A 1 194 ? -6.784 2.647 21.187 1.00 84.62 194 THR A N 1
ATOM 1498 C CA . THR A 1 194 ? -5.560 2.013 20.675 1.00 84.62 194 THR A CA 1
ATOM 1499 C C . THR A 1 194 ? -5.777 1.365 19.305 1.00 84.62 194 THR A C 1
ATOM 1501 O O . THR A 1 194 ? -4.948 1.575 18.422 1.00 84.62 194 THR A O 1
ATOM 1504 N N . SER A 1 195 ? -6.892 0.659 19.084 1.00 84.19 195 SER A N 1
ATOM 1505 C CA . SER A 1 195 ? -7.235 0.103 17.766 1.00 84.19 195 SER A CA 1
ATOM 1506 C C . SER A 1 195 ? -7.386 1.204 16.707 1.00 84.19 195 SER A C 1
ATOM 1508 O O . SER A 1 195 ? -6.852 1.071 15.609 1.00 84.19 195 SER A O 1
ATOM 1510 N N . ILE A 1 196 ? -8.031 2.331 17.033 1.00 85.44 196 ILE A N 1
ATOM 1511 C CA . ILE A 1 196 ? -8.142 3.496 16.130 1.00 85.44 196 ILE A CA 1
ATOM 1512 C C . ILE A 1 196 ? -6.750 4.016 15.737 1.00 85.44 196 ILE A C 1
ATOM 1514 O O . ILE A 1 196 ? -6.448 4.115 14.549 1.00 85.44 196 ILE A O 1
ATOM 1518 N N . GLU A 1 197 ? -5.865 4.250 16.713 1.00 81.69 197 GLU A N 1
ATOM 1519 C CA . GLU A 1 197 ? -4.482 4.691 16.464 1.00 81.69 197 GLU A CA 1
ATOM 1520 C C . GLU A 1 197 ? -3.671 3.673 15.636 1.00 81.69 197 GLU A C 1
ATOM 1522 O O . GLU A 1 197 ? -2.695 4.024 14.967 1.00 81.69 197 GLU A O 1
ATOM 1527 N N . GLU A 1 198 ? -4.010 2.383 15.700 1.00 81.31 198 GLU A N 1
ATOM 1528 C CA . GLU A 1 198 ? -3.409 1.351 14.852 1.00 81.31 198 GLU A CA 1
ATOM 1529 C C . GLU A 1 198 ? -3.876 1.439 13.403 1.00 81.31 198 GLU A C 1
ATOM 1531 O O . GLU A 1 198 ? -3.027 1.359 12.510 1.00 81.31 198 GLU A O 1
ATOM 1536 N N . ARG A 1 199 ? -5.178 1.651 13.167 1.00 91.00 199 ARG A N 1
ATOM 1537 C CA . ARG A 1 199 ? -5.716 1.873 11.817 1.00 91.00 199 ARG A CA 1
ATOM 1538 C C . ARG A 1 199 ? -5.142 3.154 11.209 1.00 91.00 199 ARG A C 1
ATOM 1540 O O . ARG A 1 199 ? -4.693 3.121 10.071 1.00 91.00 199 ARG A O 1
ATOM 1547 N N . GLU A 1 200 ? -5.032 4.243 11.970 1.00 87.31 200 GLU A N 1
ATOM 1548 C CA . GLU A 1 200 ? -4.387 5.486 11.508 1.00 87.31 200 GLU A CA 1
ATOM 1549 C C . GLU A 1 200 ? -2.930 5.262 11.077 1.00 87.31 200 GLU A C 1
ATOM 1551 O O . GLU A 1 200 ? -2.531 5.644 9.978 1.00 87.31 200 GLU A O 1
ATOM 1556 N N . ARG A 1 201 ? -2.140 4.554 11.894 1.00 83.56 201 ARG A N 1
ATOM 1557 C CA . ARG A 1 201 ? -0.753 4.206 11.541 1.00 83.56 201 ARG A CA 1
ATOM 1558 C C . ARG A 1 201 ? -0.656 3.320 10.297 1.00 83.56 201 ARG A C 1
ATOM 1560 O O . ARG A 1 201 ? 0.345 3.387 9.583 1.00 83.56 201 ARG A O 1
ATOM 1567 N N . HIS A 1 202 ? -1.641 2.457 10.065 1.00 84.88 202 HIS A N 1
ATOM 1568 C CA . HIS A 1 202 ? -1.712 1.631 8.858 1.00 84.88 202 HIS A CA 1
ATOM 1569 C C . HIS A 1 202 ? -2.060 2.475 7.627 1.00 84.88 202 HIS A C 1
ATOM 1571 O O . HIS A 1 202 ? -1.389 2.354 6.605 1.00 84.88 202 HIS A O 1
ATOM 1577 N N . LEU A 1 203 ? -3.008 3.410 7.744 1.00 89.50 203 LEU A N 1
ATOM 1578 C CA . LEU A 1 203 ? -3.347 4.376 6.690 1.00 89.50 203 LEU A CA 1
ATOM 1579 C C . LEU A 1 203 ? -2.155 5.259 6.297 1.00 89.50 203 LEU A C 1
ATOM 1581 O O . LEU A 1 203 ? -1.932 5.508 5.108 1.00 89.50 203 LEU A O 1
ATOM 1585 N N . ASP A 1 204 ? -1.338 5.675 7.264 1.00 86.88 204 ASP A N 1
ATOM 1586 C CA . ASP A 1 204 ? -0.085 6.383 6.988 1.00 86.88 204 ASP A CA 1
ATOM 1587 C C . ASP A 1 204 ? 0.878 5.516 6.162 1.00 86.88 204 ASP A C 1
ATOM 1589 O O . ASP A 1 204 ? 1.470 5.980 5.183 1.00 86.88 204 ASP A O 1
ATOM 1593 N N . ALA A 1 205 ? 1.022 4.234 6.519 1.00 86.25 205 ALA A N 1
ATOM 1594 C CA . ALA A 1 205 ? 1.870 3.298 5.784 1.00 86.25 205 ALA A CA 1
ATOM 1595 C C . ALA A 1 205 ? 1.365 3.069 4.348 1.00 86.25 205 ALA A C 1
ATOM 1597 O O . ALA A 1 205 ? 2.167 3.083 3.411 1.00 86.25 205 ALA A O 1
ATOM 1598 N N . LEU A 1 206 ? 0.050 2.929 4.162 1.00 90.94 206 LEU A N 1
ATOM 1599 C CA . LEU A 1 206 ? -0.593 2.833 2.849 1.00 90.94 206 LEU A CA 1
ATOM 1600 C C . LEU A 1 206 ? -0.375 4.095 2.012 1.00 90.94 206 LEU A C 1
ATOM 1602 O O . LEU A 1 206 ? -0.077 4.002 0.825 1.00 90.94 206 LEU A O 1
ATOM 1606 N N . THR A 1 207 ? -0.456 5.277 2.625 1.00 94.81 207 THR A N 1
ATOM 1607 C CA . THR A 1 207 ? -0.223 6.562 1.947 1.00 94.81 207 THR A CA 1
ATOM 1608 C C . THR A 1 207 ? 1.216 6.680 1.441 1.00 94.81 207 THR A C 1
ATOM 1610 O O . THR A 1 207 ? 1.457 7.105 0.303 1.00 94.81 207 THR A O 1
ATOM 1613 N N . VAL A 1 208 ? 2.186 6.277 2.267 1.00 91.19 208 VAL A N 1
ATOM 1614 C CA . VAL A 1 208 ? 3.605 6.235 1.885 1.00 91.19 208 VAL A CA 1
ATOM 1615 C C . VAL A 1 208 ? 3.826 5.247 0.741 1.00 91.19 208 VAL A C 1
ATOM 1617 O O . VAL A 1 208 ? 4.464 5.592 -0.254 1.00 91.19 208 VAL A O 1
ATOM 1620 N N . GLU A 1 209 ? 3.267 4.043 0.845 1.00 92.88 209 GLU A N 1
ATOM 1621 C CA . GLU A 1 209 ? 3.401 3.017 -0.187 1.00 92.88 209 GLU A CA 1
ATOM 1622 C C . GLU A 1 209 ? 2.744 3.442 -1.506 1.00 92.88 209 GLU A C 1
ATOM 1624 O O . GLU A 1 209 ? 3.377 3.338 -2.557 1.00 92.88 209 GLU A O 1
ATOM 1629 N N . ARG A 1 210 ? 1.536 4.018 -1.467 1.00 96.31 210 ARG A N 1
ATOM 1630 C CA . ARG A 1 210 ? 0.862 4.598 -2.639 1.00 96.31 210 ARG A CA 1
ATOM 1631 C C . ARG A 1 210 ? 1.741 5.620 -3.337 1.00 96.31 210 ARG A C 1
ATOM 1633 O O . ARG A 1 210 ? 1.955 5.530 -4.543 1.00 96.31 210 ARG A O 1
ATOM 1640 N N . SER A 1 211 ? 2.285 6.564 -2.573 1.00 95.62 211 SER A N 1
ATOM 1641 C CA . SER A 1 211 ? 3.161 7.611 -3.103 1.00 95.62 211 SER A CA 1
ATOM 1642 C C . SER A 1 211 ? 4.408 7.018 -3.764 1.00 95.62 211 SER A C 1
ATOM 1644 O O . SER A 1 211 ? 4.830 7.483 -4.826 1.00 95.62 211 SER A O 1
ATOM 1646 N N . SER A 1 212 ? 4.975 5.966 -3.170 1.00 94.19 212 SER A N 1
ATOM 1647 C CA . SER A 1 212 ? 6.124 5.246 -3.719 1.00 94.19 212 SER A CA 1
ATOM 1648 C C . SER A 1 212 ? 5.785 4.536 -5.037 1.00 94.19 212 SER A C 1
ATOM 1650 O O . SER A 1 212 ? 6.481 4.724 -6.040 1.00 94.19 212 SER A O 1
ATOM 1652 N N . VAL A 1 213 ? 4.669 3.800 -5.091 1.00 96.00 213 VAL A N 1
ATOM 1653 C CA . VAL A 1 213 ? 4.205 3.101 -6.302 1.00 96.00 213 VAL A CA 1
ATOM 1654 C C . VAL A 1 213 ? 3.829 4.082 -7.416 1.00 96.00 213 VAL A C 1
ATOM 1656 O O . VAL A 1 213 ? 4.203 3.871 -8.570 1.00 96.00 213 VAL A O 1
ATOM 1659 N N . GLU A 1 214 ? 3.151 5.188 -7.101 1.00 96.38 214 GLU A N 1
ATOM 1660 C CA . GLU A 1 214 ? 2.839 6.242 -8.073 1.00 96.38 214 GLU A CA 1
ATOM 1661 C C . GLU A 1 214 ? 4.104 6.917 -8.614 1.00 96.38 214 GLU A C 1
ATOM 1663 O O . GLU A 1 214 ? 4.185 7.217 -9.808 1.00 96.38 214 GLU A O 1
ATOM 1668 N N . SER A 1 215 ? 5.106 7.141 -7.759 1.00 95.56 215 SER A N 1
ATOM 1669 C CA . SER A 1 215 ? 6.400 7.678 -8.179 1.00 95.56 215 SER A CA 1
ATOM 1670 C C . SER A 1 215 ? 7.111 6.726 -9.140 1.00 95.56 215 SER A C 1
ATOM 1672 O O . SER A 1 215 ? 7.521 7.142 -10.224 1.00 95.56 215 SER A O 1
ATOM 1674 N N . ALA A 1 216 ? 7.167 5.435 -8.799 1.00 95.50 216 ALA A N 1
ATOM 1675 C CA . ALA A 1 216 ? 7.726 4.410 -9.671 1.00 95.50 216 ALA A CA 1
ATOM 1676 C C . ALA A 1 216 ? 6.976 4.335 -11.008 1.00 95.50 216 ALA A C 1
ATOM 1678 O O . ALA A 1 216 ? 7.605 4.302 -12.061 1.00 95.50 216 ALA A O 1
ATOM 1679 N N . ARG A 1 217 ? 5.637 4.391 -10.991 1.00 95.75 217 ARG A N 1
ATOM 1680 C CA . ARG A 1 217 ? 4.818 4.436 -12.209 1.00 95.75 217 ARG A CA 1
ATOM 1681 C C . ARG A 1 217 ? 5.221 5.589 -13.121 1.00 95.75 217 ARG A C 1
ATOM 1683 O O . ARG A 1 217 ? 5.438 5.371 -14.308 1.00 95.75 217 ARG A O 1
ATOM 1690 N N . ARG A 1 218 ? 5.324 6.805 -12.571 1.00 95.88 218 ARG A N 1
ATOM 1691 C CA . ARG A 1 218 ? 5.710 7.998 -13.340 1.00 95.88 218 ARG A CA 1
ATOM 1692 C C . ARG A 1 218 ? 7.101 7.849 -13.944 1.00 95.88 218 ARG A C 1
ATOM 1694 O O . ARG A 1 218 ? 7.259 8.144 -15.121 1.00 95.88 218 ARG A O 1
ATOM 1701 N N . HIS A 1 219 ? 8.064 7.351 -13.168 1.00 95.81 219 HIS A N 1
ATOM 1702 C CA . HIS A 1 219 ? 9.432 7.099 -13.634 1.00 95.81 219 HIS A CA 1
ATOM 1703 C C . HIS A 1 219 ? 9.441 6.121 -14.814 1.00 95.81 219 HIS A C 1
ATOM 1705 O O . HIS A 1 219 ? 10.047 6.399 -15.851 1.00 95.81 219 HIS A O 1
ATOM 1711 N N . LEU A 1 220 ? 8.729 4.998 -14.678 1.00 94.00 220 LEU A N 1
ATOM 1712 C CA . LEU A 1 220 ? 8.612 3.997 -15.737 1.00 94.00 220 LEU A CA 1
ATOM 1713 C C . LEU A 1 220 ? 7.982 4.596 -16.999 1.00 94.00 220 LEU A C 1
ATOM 1715 O O . LEU A 1 220 ? 8.581 4.521 -18.064 1.00 94.00 220 LEU A O 1
ATOM 1719 N N . GLU A 1 221 ? 6.829 5.257 -16.871 1.00 94.00 221 GLU A N 1
ATOM 1720 C CA . GLU A 1 221 ? 6.127 5.874 -18.002 1.00 94.00 221 GLU A CA 1
ATOM 1721 C C . GLU A 1 221 ? 6.947 6.976 -18.689 1.00 94.00 221 GLU A C 1
ATOM 1723 O O . GLU A 1 221 ? 6.880 7.130 -19.905 1.00 94.00 221 GLU A O 1
ATOM 1728 N N . GLU A 1 222 ? 7.694 7.779 -17.933 1.00 94.69 222 GLU A N 1
ATOM 1729 C CA . GLU A 1 222 ? 8.558 8.819 -18.493 1.00 94.69 222 GLU A CA 1
ATOM 1730 C C . GLU A 1 222 ? 9.713 8.214 -19.291 1.00 94.69 222 GLU A C 1
ATOM 1732 O O . GLU A 1 222 ? 9.968 8.645 -20.414 1.00 94.69 222 GLU A O 1
ATOM 1737 N N . THR A 1 223 ? 10.355 7.176 -18.753 1.00 94.06 223 THR A N 1
ATOM 1738 C CA . THR A 1 223 ? 11.446 6.476 -19.444 1.00 94.06 223 THR A CA 1
ATOM 1739 C C . THR A 1 223 ? 10.930 5.754 -20.694 1.00 94.06 223 THR A C 1
ATOM 1741 O O . THR A 1 223 ? 11.538 5.877 -21.757 1.00 94.06 223 THR A O 1
ATOM 1744 N N . ASP A 1 224 ? 9.769 5.092 -20.602 1.00 93.00 224 ASP A N 1
ATOM 1745 C CA . ASP A 1 224 ? 9.103 4.433 -21.732 1.00 93.00 224 ASP A CA 1
ATOM 1746 C C . ASP A 1 224 ? 8.810 5.462 -22.852 1.00 93.00 224 ASP A C 1
ATOM 1748 O O . ASP A 1 224 ? 9.194 5.259 -24.003 1.00 93.00 224 ASP A O 1
ATOM 1752 N N . ARG A 1 225 ? 8.237 6.632 -22.516 1.00 92.19 225 ARG A N 1
ATOM 1753 C CA . ARG A 1 225 ? 7.955 7.718 -23.482 1.00 92.19 225 ARG A CA 1
ATOM 1754 C C . ARG A 1 225 ? 9.205 8.303 -24.132 1.00 92.19 225 ARG A C 1
ATOM 1756 O O . ARG A 1 225 ? 9.127 8.764 -25.269 1.00 92.19 225 ARG A O 1
ATOM 1763 N N . LEU A 1 226 ? 10.321 8.392 -23.407 1.00 89.69 226 LEU A N 1
ATOM 1764 C CA . LEU A 1 226 ? 11.580 8.877 -23.976 1.00 89.69 226 LEU A CA 1
ATOM 1765 C C . LEU A 1 226 ? 12.111 7.886 -25.011 1.00 89.69 226 LEU A C 1
ATOM 1767 O O . LEU A 1 226 ? 12.473 8.303 -26.107 1.00 89.69 226 LEU A O 1
ATOM 1771 N N . LEU A 1 227 ? 12.064 6.592 -24.698 1.00 91.12 227 LEU A N 1
ATOM 1772 C CA . LEU A 1 227 ? 12.518 5.539 -25.597 1.00 91.12 227 LEU A CA 1
ATOM 1773 C C . LEU A 1 227 ? 11.637 5.402 -26.849 1.00 91.12 227 LEU A C 1
ATOM 1775 O O . LEU A 1 227 ? 12.147 5.188 -27.944 1.00 91.12 227 LEU A O 1
ATOM 1779 N N . GLU A 1 228 ? 10.320 5.563 -26.712 1.00 90.81 228 GLU A N 1
ATOM 1780 C CA . GLU A 1 228 ? 9.378 5.520 -27.841 1.00 90.81 228 GLU A CA 1
ATOM 1781 C C . GLU A 1 228 ? 9.647 6.611 -28.894 1.00 90.81 228 GLU A C 1
ATOM 1783 O O . GLU A 1 228 ? 9.306 6.435 -30.064 1.00 90.81 228 GLU A O 1
ATOM 1788 N N . ARG A 1 229 ? 10.258 7.743 -28.513 1.00 89.25 229 ARG A N 1
ATOM 1789 C CA . ARG A 1 229 ? 10.548 8.853 -29.443 1.00 89.25 229 ARG A CA 1
ATOM 1790 C C . ARG A 1 229 ? 11.645 8.519 -30.442 1.00 89.25 229 ARG A C 1
ATOM 1792 O O . ARG A 1 229 ? 11.615 9.046 -31.552 1.00 89.25 229 ARG A O 1
ATOM 1799 N N . THR A 1 230 ? 12.595 7.687 -30.039 1.00 88.31 230 THR A N 1
ATOM 1800 C CA . THR A 1 230 ? 13.750 7.304 -30.855 1.00 88.31 230 THR A CA 1
ATOM 1801 C C . THR A 1 230 ? 13.656 5.869 -31.355 1.00 88.31 230 THR A C 1
ATOM 1803 O O . THR A 1 230 ? 14.501 5.435 -32.134 1.00 88.31 230 THR A O 1
ATOM 1806 N N . GLU A 1 231 ? 12.593 5.146 -30.982 1.00 89.44 231 GLU A N 1
ATOM 1807 C CA . GLU A 1 231 ? 12.341 3.790 -31.450 1.00 89.44 231 GLU A CA 1
ATOM 1808 C C . GLU A 1 231 ? 12.149 3.756 -32.980 1.00 89.44 231 GLU A C 1
ATOM 1810 O O . GLU A 1 231 ? 11.178 4.302 -33.523 1.00 89.44 231 GLU A O 1
ATOM 1815 N N . PRO A 1 232 ? 13.060 3.098 -33.719 1.00 87.12 232 PRO A N 1
ATOM 1816 C CA . PRO A 1 232 ? 12.967 3.025 -35.163 1.00 87.12 232 PRO A CA 1
ATOM 1817 C C . PRO A 1 232 ? 11.787 2.152 -35.582 1.00 87.12 232 PRO A C 1
ATOM 1819 O O . PRO A 1 232 ? 11.638 1.016 -35.136 1.00 87.12 232 PRO A O 1
ATOM 1822 N N . ARG A 1 233 ? 11.001 2.624 -36.560 1.00 83.56 233 ARG A N 1
ATOM 1823 C CA . ARG A 1 233 ? 9.863 1.855 -37.105 1.00 83.56 233 ARG A CA 1
ATOM 1824 C C . ARG A 1 233 ? 10.263 0.462 -37.592 1.00 83.56 233 ARG A C 1
ATOM 1826 O O . ARG A 1 233 ? 9.475 -0.474 -37.489 1.00 83.56 233 ARG A O 1
ATOM 1833 N N . ARG A 1 234 ? 11.449 0.342 -38.203 1.00 87.94 234 ARG A N 1
ATOM 1834 C CA . ARG A 1 234 ? 12.019 -0.915 -38.706 1.00 87.94 234 ARG A CA 1
ATOM 1835 C C . ARG A 1 234 ? 13.544 -0.844 -38.698 1.00 87.94 234 ARG A C 1
ATOM 1837 O O . ARG A 1 234 ? 14.120 -0.162 -39.541 1.00 87.94 234 ARG A O 1
ATOM 1844 N N . LEU A 1 235 ? 14.185 -1.651 -37.851 1.00 87.56 235 LEU A N 1
ATOM 1845 C CA . LEU A 1 235 ? 15.651 -1.715 -37.721 1.00 87.56 235 LEU A CA 1
ATOM 1846 C C . LEU A 1 235 ? 16.387 -1.927 -39.054 1.00 87.56 235 LEU A C 1
ATOM 1848 O O . LEU A 1 235 ? 17.471 -1.390 -39.263 1.00 87.56 235 LEU A O 1
ATOM 1852 N N . ILE A 1 236 ? 15.798 -2.697 -39.973 1.00 85.31 236 ILE A N 1
ATOM 1853 C CA . ILE A 1 236 ? 16.394 -2.988 -41.284 1.00 85.31 236 ILE A CA 1
ATOM 1854 C C . ILE A 1 236 ? 16.460 -1.763 -42.210 1.00 85.31 236 ILE A C 1
ATOM 1856 O O . ILE A 1 236 ? 17.337 -1.708 -43.065 1.00 85.31 236 ILE A O 1
ATOM 1860 N N . HIS A 1 237 ? 15.570 -0.781 -42.044 1.00 87.06 237 HIS A N 1
ATOM 1861 C CA . HIS A 1 237 ? 15.517 0.414 -42.895 1.00 87.06 237 HIS A CA 1
ATOM 1862 C C . HIS A 1 237 ? 16.116 1.657 -42.240 1.00 87.06 237 HIS A C 1
ATOM 1864 O O . HIS A 1 237 ? 16.275 2.664 -42.920 1.00 87.06 237 HIS A O 1
ATOM 1870 N N . SER A 1 238 ? 16.445 1.591 -40.952 1.00 90.25 238 SER A N 1
ATOM 1871 C CA . SER A 1 238 ? 17.044 2.717 -40.241 1.00 90.25 238 SER A CA 1
ATOM 1872 C C . SER A 1 238 ? 18.451 3.016 -40.728 1.00 90.25 238 SER A C 1
ATOM 1874 O O . SER A 1 238 ? 19.140 2.113 -41.197 1.00 90.25 238 SER A O 1
ATOM 1876 N N . SER A 1 239 ? 18.910 4.255 -40.616 1.00 91.31 239 SER A N 1
ATOM 1877 C CA . SER A 1 239 ? 20.305 4.616 -40.874 1.00 91.31 239 SER A CA 1
ATOM 1878 C C . SER A 1 239 ? 21.227 4.078 -39.766 1.00 91.31 239 SER A C 1
ATOM 1880 O O . SER A 1 239 ? 20.770 3.642 -38.711 1.00 91.31 239 SER A O 1
ATOM 1882 N N . PHE A 1 240 ? 22.544 4.061 -39.997 1.00 89.94 240 PHE A N 1
ATOM 1883 C CA . PHE A 1 240 ? 23.493 3.712 -38.930 1.00 89.94 240 PHE A CA 1
ATOM 1884 C C . PHE A 1 240 ? 23.421 4.706 -37.759 1.00 89.94 240 PHE A C 1
ATOM 1886 O O . PHE A 1 240 ? 23.506 4.298 -36.606 1.00 89.94 240 PHE A O 1
ATOM 1893 N N . GLU A 1 241 ? 23.222 5.990 -38.057 1.00 91.19 241 GLU A N 1
ATOM 1894 C CA . GLU A 1 241 ? 23.105 7.049 -37.054 1.00 91.19 241 GLU A CA 1
ATOM 1895 C C . GLU A 1 241 ? 21.851 6.878 -36.189 1.00 91.19 241 GLU A C 1
ATOM 1897 O O . GLU A 1 241 ? 21.964 6.902 -34.968 1.00 91.19 241 GLU A O 1
ATOM 1902 N N . GLU A 1 242 ? 20.699 6.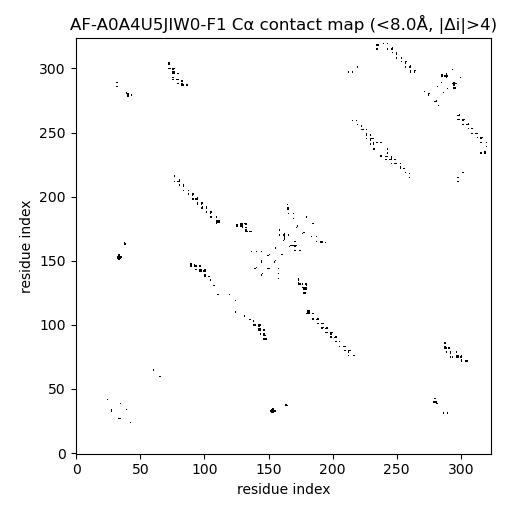578 -36.799 1.00 92.19 242 GLU A N 1
ATOM 1903 C CA . GLU A 1 242 ? 19.446 6.282 -36.084 1.00 92.19 242 GLU A CA 1
ATOM 1904 C C . GLU A 1 242 ? 19.589 5.054 -35.171 1.00 92.19 242 GLU A C 1
ATOM 1906 O O . GLU A 1 242 ? 19.109 5.049 -34.041 1.00 92.19 242 GLU A O 1
ATOM 1911 N N . LEU A 1 243 ? 20.276 4.001 -35.635 1.00 92.19 243 LEU A N 1
ATOM 1912 C CA . LEU A 1 243 ? 20.529 2.809 -34.817 1.00 92.19 243 LEU A CA 1
ATOM 1913 C C . LEU A 1 243 ? 21.476 3.103 -33.644 1.00 92.19 243 LEU A C 1
ATOM 1915 O O . LEU A 1 243 ? 21.303 2.538 -32.567 1.00 92.19 243 LEU A O 1
ATOM 1919 N N . LEU A 1 244 ? 22.469 3.973 -33.844 1.00 91.88 244 LEU A N 1
ATOM 1920 C CA . LEU A 1 244 ? 23.405 4.372 -32.795 1.00 91.88 244 LEU A CA 1
ATOM 1921 C C . LEU A 1 244 ? 22.747 5.291 -31.759 1.00 91.88 244 LEU A C 1
ATOM 1923 O O . LEU A 1 244 ? 23.036 5.168 -30.571 1.00 91.88 244 LEU A O 1
ATOM 1927 N N . GLU A 1 245 ? 21.877 6.203 -32.192 1.00 92.94 245 GLU A N 1
ATOM 1928 C CA . GLU A 1 245 ? 21.048 7.023 -31.305 1.00 92.94 245 GLU A CA 1
ATOM 1929 C C . GLU A 1 245 ? 20.134 6.136 -30.455 1.00 92.94 245 GLU A C 1
ATOM 1931 O O . GLU A 1 245 ? 20.178 6.208 -29.228 1.00 92.94 245 GLU A O 1
ATOM 1936 N N . TYR A 1 246 ? 19.429 5.194 -31.083 1.00 94.38 246 TYR A N 1
ATOM 1937 C CA . TYR A 1 246 ? 18.555 4.276 -30.362 1.00 94.38 246 TYR A CA 1
ATOM 1938 C C . TYR A 1 246 ? 19.310 3.345 -29.389 1.00 94.38 246 TYR A C 1
ATOM 1940 O O . TYR A 1 246 ? 18.829 3.116 -28.281 1.00 94.38 246 TYR A O 1
ATOM 1948 N N . ASP A 1 247 ? 20.512 2.843 -29.724 1.00 94.69 247 ASP A N 1
ATOM 1949 C CA . ASP A 1 247 ? 21.337 2.077 -28.761 1.00 94.69 247 ASP A CA 1
ATOM 1950 C C . ASP A 1 247 ?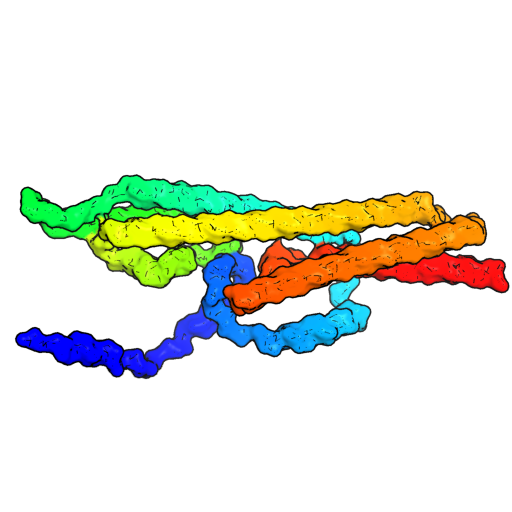 21.732 2.924 -27.540 1.00 94.69 247 ASP A C 1
ATOM 1952 O O . ASP A 1 247 ? 21.714 2.425 -26.412 1.00 94.69 247 ASP A O 1
ATOM 1956 N N . ARG A 1 248 ? 22.065 4.209 -27.734 1.00 94.75 248 ARG A N 1
ATOM 1957 C CA . ARG A 1 248 ? 22.367 5.118 -26.615 1.00 94.75 248 ARG A CA 1
ATOM 1958 C C . ARG A 1 248 ? 21.154 5.304 -25.711 1.00 94.75 248 ARG A C 1
ATOM 1960 O O . ARG A 1 248 ? 21.308 5.234 -24.493 1.00 94.75 248 ARG A O 1
ATOM 1967 N N . ASP A 1 249 ? 19.969 5.464 -26.286 1.00 95.19 249 ASP A N 1
ATOM 1968 C CA . ASP A 1 249 ? 18.742 5.635 -25.508 1.00 95.19 249 ASP A CA 1
ATOM 1969 C C . ASP A 1 249 ? 18.331 4.359 -24.777 1.00 95.19 249 ASP A C 1
ATOM 1971 O O . ASP A 1 249 ? 17.923 4.426 -23.618 1.00 95.19 249 ASP A O 1
ATOM 1975 N N . ILE A 1 250 ? 18.520 3.180 -25.384 1.00 94.56 250 ILE A N 1
ATOM 1976 C CA . ILE A 1 250 ? 18.327 1.900 -24.687 1.00 94.56 250 ILE A CA 1
ATOM 1977 C C . ILE A 1 250 ? 19.258 1.803 -23.473 1.00 94.56 250 ILE A C 1
ATOM 1979 O O . ILE A 1 250 ? 18.823 1.375 -22.400 1.00 94.56 250 ILE A O 1
ATOM 1983 N N . ARG A 1 251 ? 20.530 2.200 -23.604 1.00 95.12 251 ARG A N 1
ATOM 1984 C CA . ARG A 1 251 ? 21.479 2.195 -22.477 1.00 95.12 251 ARG A CA 1
ATOM 1985 C C . ARG A 1 251 ? 21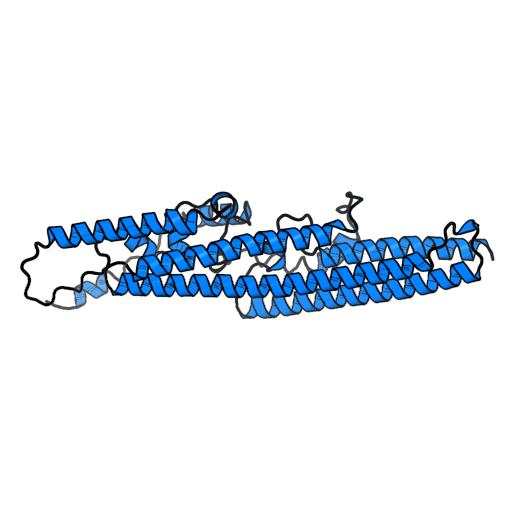.054 3.169 -21.383 1.00 95.12 251 ARG A C 1
ATOM 1987 O O . ARG A 1 251 ? 20.999 2.769 -20.224 1.00 95.12 251 ARG A O 1
ATOM 1994 N N . ALA A 1 252 ? 20.680 4.395 -21.746 1.00 95.38 252 ALA A N 1
ATOM 1995 C CA . ALA A 1 252 ? 20.200 5.392 -20.792 1.00 95.38 252 ALA A CA 1
ATOM 1996 C C . ALA A 1 252 ? 18.925 4.926 -20.061 1.00 95.38 252 ALA A C 1
ATOM 1998 O O . ALA A 1 252 ? 18.819 5.047 -18.840 1.00 95.38 252 ALA A O 1
ATOM 1999 N N . ALA A 1 253 ? 17.976 4.323 -20.782 1.00 95.00 253 ALA A N 1
ATOM 2000 C CA . ALA A 1 253 ? 16.773 3.737 -20.196 1.00 95.00 253 ALA A CA 1
ATOM 2001 C C . ALA A 1 253 ? 17.097 2.548 -19.274 1.00 95.00 253 ALA A C 1
ATOM 2003 O O . ALA A 1 253 ? 16.511 2.414 -18.200 1.00 95.00 253 ALA A O 1
ATOM 2004 N N . THR A 1 254 ? 18.072 1.713 -19.647 1.00 95.06 254 THR A N 1
ATOM 2005 C CA . THR A 1 254 ? 18.550 0.598 -18.814 1.00 95.06 254 THR A CA 1
ATOM 2006 C C . THR A 1 254 ? 19.119 1.105 -17.491 1.00 95.06 254 THR A C 1
ATOM 2008 O O . THR A 1 254 ? 18.734 0.606 -16.434 1.00 95.06 254 THR A O 1
ATOM 2011 N N . GLU A 1 255 ? 19.978 2.124 -17.534 1.00 95.00 255 GLU A N 1
ATOM 2012 C CA . GLU A 1 255 ? 20.531 2.765 -16.335 1.00 95.00 255 GLU A CA 1
ATOM 2013 C C . GLU A 1 255 ? 19.422 3.375 -15.465 1.00 95.00 255 GLU A C 1
ATOM 2015 O O . GLU A 1 255 ? 19.404 3.175 -14.250 1.00 95.00 255 GLU A O 1
ATOM 2020 N N . SER A 1 256 ? 18.447 4.050 -16.081 1.00 95.62 256 SER A N 1
ATOM 2021 C CA . SER A 1 256 ? 17.279 4.621 -15.396 1.00 95.62 256 SER A CA 1
ATOM 2022 C C . SER A 1 256 ? 16.468 3.555 -14.639 1.00 95.62 256 SER A C 1
ATOM 2024 O O . SER A 1 256 ? 16.164 3.719 -13.453 1.00 95.62 256 SER A O 1
ATOM 2026 N N . TYR A 1 257 ? 16.165 2.419 -15.276 1.00 93.25 257 TYR A N 1
ATOM 2027 C CA . TYR A 1 257 ? 15.447 1.315 -14.629 1.00 93.25 257 TYR A CA 1
ATOM 2028 C C . TYR A 1 257 ? 16.273 0.612 -13.550 1.00 93.25 257 TYR A C 1
ATOM 2030 O O . TYR A 1 257 ? 15.719 0.226 -12.521 1.00 93.25 257 TYR A O 1
ATOM 2038 N N . GLN A 1 258 ? 17.587 0.466 -13.730 1.00 93.06 258 GLN A N 1
ATOM 2039 C CA . GLN A 1 258 ? 18.468 -0.075 -12.690 1.00 93.06 258 GLN A CA 1
ATOM 2040 C C . GLN A 1 258 ? 18.474 0.819 -11.446 1.00 93.06 258 GLN A C 1
ATOM 2042 O O . GLN A 1 258 ? 18.324 0.318 -10.332 1.00 93.06 258 GLN A O 1
ATOM 2047 N N . GLN A 1 259 ? 18.541 2.141 -11.624 1.00 93.31 259 GLN A N 1
ATOM 2048 C CA . GLN A 1 259 ? 18.454 3.091 -10.514 1.00 93.31 259 GLN A CA 1
ATOM 2049 C C . GLN A 1 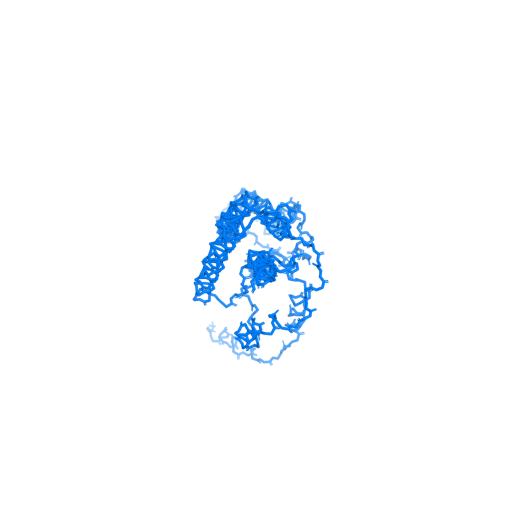259 ? 17.119 2.984 -9.768 1.00 93.31 259 GLN A C 1
ATOM 2051 O O . GLN A 1 259 ? 17.106 2.994 -8.534 1.00 93.31 259 GLN A O 1
ATOM 2056 N N . LEU A 1 260 ? 16.001 2.840 -10.490 1.00 93.31 260 LEU A N 1
ATOM 2057 C CA . LEU A 1 260 ? 14.686 2.625 -9.883 1.00 93.31 260 LEU A CA 1
ATOM 2058 C C . LEU A 1 260 ? 14.626 1.300 -9.107 1.00 93.31 260 LEU A C 1
ATOM 2060 O O . LEU A 1 260 ? 14.146 1.273 -7.970 1.00 93.31 260 LEU A O 1
ATOM 2064 N N . LEU A 1 261 ? 15.144 0.215 -9.689 1.00 91.81 261 LEU A N 1
ATOM 2065 C CA . LEU A 1 261 ? 15.205 -1.102 -9.055 1.00 91.81 261 LEU A CA 1
ATOM 2066 C C . LEU A 1 261 ? 15.986 -1.036 -7.735 1.00 91.81 261 LEU A C 1
ATOM 2068 O O . LEU A 1 261 ? 15.485 -1.459 -6.692 1.00 91.81 261 LEU A O 1
ATOM 2072 N N . GLU A 1 262 ? 17.180 -0.445 -7.762 1.00 89.75 262 GLU A N 1
ATOM 2073 C CA . GLU A 1 262 ? 18.032 -0.276 -6.586 1.00 89.75 262 GLU A CA 1
ATOM 2074 C C . GLU A 1 262 ? 17.392 0.633 -5.533 1.00 89.75 262 GLU A C 1
ATOM 2076 O O . GLU A 1 262 ? 17.465 0.351 -4.334 1.00 89.75 262 GLU A O 1
ATOM 2081 N N . ALA A 1 263 ? 16.761 1.733 -5.956 1.00 89.00 263 ALA A N 1
ATOM 2082 C CA . ALA A 1 263 ? 16.047 2.633 -5.057 1.00 89.00 263 ALA A CA 1
ATOM 2083 C C . ALA A 1 263 ? 14.924 1.900 -4.322 1.00 89.00 263 ALA A C 1
ATOM 2085 O O . ALA A 1 263 ? 14.844 1.974 -3.091 1.00 89.00 263 ALA A O 1
ATOM 2086 N N . ARG A 1 264 ? 14.125 1.122 -5.055 1.00 91.31 264 ARG A N 1
ATOM 2087 C CA . ARG A 1 264 ? 13.026 0.354 -4.478 1.00 91.31 264 ARG A CA 1
ATOM 2088 C C . ARG A 1 264 ? 13.525 -0.755 -3.555 1.00 91.31 264 ARG A C 1
ATOM 2090 O O . ARG A 1 264 ? 12.992 -0.929 -2.463 1.00 91.31 264 ARG A O 1
ATOM 2097 N N . GLN A 1 265 ? 14.587 -1.469 -3.923 1.00 88.56 265 GLN A N 1
ATOM 2098 C CA . GLN A 1 265 ? 15.206 -2.467 -3.044 1.00 88.56 265 GLN A CA 1
ATOM 2099 C C . GLN A 1 265 ? 15.717 -1.838 -1.741 1.00 88.56 265 GLN A C 1
ATOM 2101 O O . GLN A 1 265 ? 15.488 -2.378 -0.655 1.00 88.56 265 GLN A O 1
ATOM 2106 N N . ARG A 1 266 ? 16.373 -0.672 -1.818 1.00 86.56 266 ARG A N 1
ATOM 2107 C CA . ARG A 1 266 ? 16.844 0.063 -0.633 1.00 86.56 266 ARG A CA 1
ATOM 2108 C C . ARG A 1 266 ? 15.696 0.448 0.296 1.00 86.56 266 ARG A C 1
ATOM 2110 O O . ARG A 1 266 ? 15.828 0.260 1.506 1.00 86.56 266 ARG A O 1
ATOM 2117 N N . GLU A 1 267 ? 14.587 0.935 -0.253 1.00 84.38 267 GLU A N 1
ATOM 2118 C CA . GLU A 1 267 ? 13.375 1.272 0.500 1.00 84.38 267 GLU A CA 1
ATOM 2119 C C . GLU A 1 267 ? 12.802 0.045 1.229 1.00 84.38 267 GLU A C 1
ATOM 2121 O O . GLU A 1 267 ? 12.626 0.068 2.450 1.00 84.38 267 GLU A O 1
ATOM 2126 N N . LEU A 1 268 ? 12.620 -1.070 0.515 1.00 82.94 268 LEU A N 1
ATOM 2127 C CA . LEU A 1 268 ? 12.117 -2.326 1.079 1.00 82.94 268 LEU A CA 1
ATOM 2128 C C . LEU A 1 268 ? 13.030 -2.855 2.200 1.00 82.94 268 LEU A C 1
ATOM 2130 O O . LEU A 1 268 ? 12.559 -3.270 3.262 1.00 82.94 268 LEU A O 1
ATOM 2134 N N . HIS A 1 269 ? 14.352 -2.781 2.024 1.00 76.25 269 HIS A N 1
ATOM 2135 C CA . HIS A 1 269 ? 15.312 -3.192 3.050 1.00 76.25 269 HIS A CA 1
ATOM 2136 C C . HIS A 1 269 ? 15.368 -2.251 4.260 1.00 76.25 269 HIS A C 1
ATOM 2138 O O . HIS A 1 269 ? 15.644 -2.709 5.376 1.00 76.25 269 HIS A O 1
ATOM 2144 N N . ALA A 1 270 ? 15.164 -0.946 4.072 1.00 75.69 270 ALA A N 1
ATOM 2145 C CA . ALA A 1 270 ? 15.098 0.015 5.170 1.00 75.69 270 ALA A CA 1
ATOM 2146 C C . ALA A 1 270 ? 13.845 -0.230 6.027 1.00 75.69 270 ALA A C 1
ATOM 2148 O O . ALA A 1 270 ? 13.947 -0.340 7.253 1.00 75.69 270 ALA A O 1
ATOM 2149 N N . ASN A 1 271 ? 12.700 -0.433 5.372 1.00 67.88 271 ASN A N 1
ATOM 2150 C CA . ASN A 1 271 ? 11.422 -0.721 6.020 1.00 67.88 271 ASN A CA 1
ATOM 2151 C C . ASN A 1 271 ? 11.435 -2.084 6.726 1.00 67.88 271 ASN A C 1
ATOM 2153 O O . ASN A 1 271 ? 11.011 -2.201 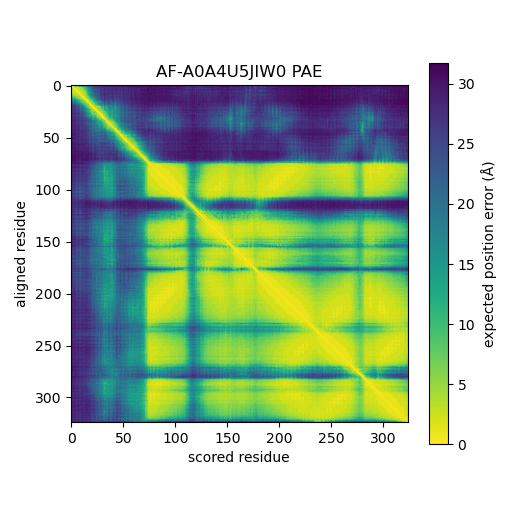7.873 1.00 67.88 271 ASN A O 1
ATOM 2157 N N . SER A 1 272 ? 12.034 -3.110 6.116 1.00 64.94 272 SER A N 1
ATOM 2158 C CA . SER A 1 272 ? 12.198 -4.414 6.770 1.00 64.94 272 SER A CA 1
ATOM 2159 C C . SER A 1 272 ? 13.027 -4.328 8.053 1.00 64.94 272 SER A C 1
ATOM 2161 O O . SER A 1 272 ? 12.672 -4.915 9.074 1.00 64.94 272 SER A O 1
ATOM 2163 N N . ARG A 1 273 ? 14.132 -3.572 8.039 1.00 62.00 273 ARG A N 1
ATOM 2164 C CA . ARG A 1 273 ? 14.999 -3.414 9.218 1.00 62.00 273 ARG A CA 1
ATOM 2165 C C . ARG A 1 273 ? 14.302 -2.658 10.346 1.00 62.00 273 ARG A C 1
ATOM 2167 O O . ARG A 1 273 ? 14.446 -3.046 11.508 1.00 62.00 273 ARG A O 1
ATOM 2174 N N . SER A 1 274 ? 13.541 -1.613 10.026 1.00 59.59 274 SER A N 1
ATOM 2175 C CA . SER A 1 274 ? 12.784 -0.857 11.027 1.00 59.59 274 SER A CA 1
ATOM 2176 C C . SER A 1 274 ? 11.676 -1.712 11.658 1.00 59.59 274 SER A C 1
ATOM 2178 O O . SER A 1 274 ? 11.542 -1.722 12.887 1.00 59.59 274 SER A O 1
ATOM 2180 N N . LEU A 1 275 ? 10.960 -2.501 10.849 1.00 55.25 275 LEU A N 1
ATOM 2181 C CA . LEU A 1 275 ? 9.902 -3.407 11.297 1.00 55.25 275 LEU A CA 1
ATOM 2182 C C . LEU A 1 275 ? 10.445 -4.584 12.114 1.00 55.25 275 LEU A C 1
ATOM 2184 O O . LEU A 1 275 ? 9.902 -4.856 13.183 1.00 55.25 275 LEU A O 1
ATOM 2188 N N . ARG A 1 276 ? 11.555 -5.212 11.695 1.00 55.25 276 ARG A N 1
ATOM 2189 C CA . ARG A 1 276 ? 12.224 -6.296 12.445 1.00 55.25 276 ARG A CA 1
ATOM 2190 C C . ARG A 1 276 ? 12.724 -5.846 13.816 1.00 55.25 276 ARG A C 1
ATOM 2192 O O . ARG A 1 276 ? 12.642 -6.604 14.777 1.00 55.25 276 ARG A O 1
ATOM 2199 N N . ARG A 1 277 ? 13.229 -4.611 13.928 1.00 53.38 277 ARG A N 1
ATOM 2200 C CA . ARG A 1 277 ? 13.670 -4.045 15.215 1.00 53.38 277 ARG A CA 1
ATOM 2201 C C . ARG A 1 277 ? 12.496 -3.794 16.163 1.00 53.38 277 ARG A C 1
ATOM 2203 O O . ARG A 1 277 ? 12.668 -3.862 17.374 1.00 53.38 277 ARG A O 1
ATOM 2210 N N . ARG A 1 278 ? 11.321 -3.481 15.613 1.00 47.00 278 ARG A N 1
ATOM 2211 C CA . ARG A 1 278 ? 10.104 -3.195 16.382 1.00 47.00 278 ARG A CA 1
ATOM 2212 C C . ARG A 1 278 ? 9.252 -4.438 16.650 1.00 47.00 278 ARG A C 1
ATOM 2214 O O . ARG A 1 278 ? 8.455 -4.408 17.578 1.00 47.00 278 ARG A O 1
ATOM 2221 N N . SER A 1 279 ? 9.384 -5.505 15.856 1.00 42.78 279 SER A N 1
ATOM 2222 C CA . SER A 1 279 ? 8.478 -6.661 15.900 1.00 42.78 279 SER A CA 1
ATOM 2223 C C . SER A 1 279 ? 8.957 -7.851 15.039 1.00 42.78 279 SER A C 1
ATOM 2225 O O . SER A 1 279 ? 9.603 -7.658 14.012 1.00 42.78 279 SER A O 1
ATOM 2227 N N . LYS A 1 280 ? 8.600 -9.092 15.405 1.00 44.31 280 LYS A N 1
ATOM 2228 C CA . LYS A 1 280 ? 8.863 -10.321 14.616 1.00 44.31 280 LYS A CA 1
ATOM 2229 C C . LYS A 1 280 ? 7.822 -10.523 13.483 1.00 44.31 280 LYS A C 1
ATOM 2231 O O . LYS A 1 280 ? 7.230 -11.591 13.397 1.00 44.31 280 LYS A O 1
ATOM 2236 N N . ARG A 1 281 ? 7.542 -9.487 12.681 1.00 49.59 281 ARG A N 1
ATOM 2237 C CA . ARG A 1 281 ? 6.378 -9.416 11.765 1.00 49.59 281 ARG A CA 1
ATOM 2238 C C . ARG A 1 281 ? 6.623 -9.940 10.342 1.00 49.59 281 ARG A C 1
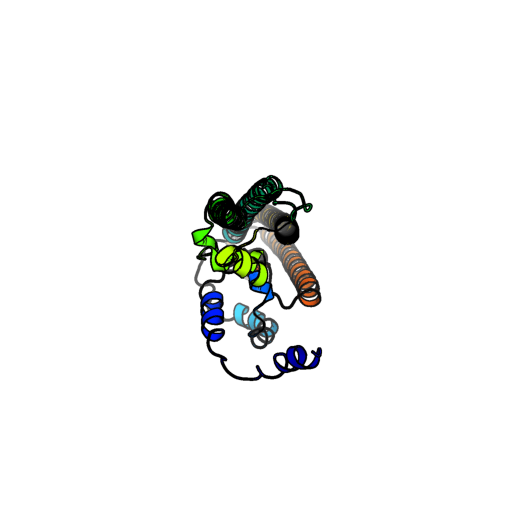ATOM 2240 O O . ARG A 1 281 ? 7.753 -9.896 9.853 1.00 49.59 281 ARG A O 1
ATOM 2247 N N . THR A 1 282 ? 5.526 -10.354 9.698 1.00 55.00 282 THR A N 1
ATOM 2248 C CA . THR A 1 282 ? 5.355 -10.533 8.243 1.00 55.00 282 THR A CA 1
ATOM 2249 C C . THR A 1 282 ? 5.672 -9.231 7.506 1.00 55.00 282 THR A C 1
ATOM 2251 O O . THR A 1 282 ? 5.478 -8.136 8.043 1.00 55.00 282 THR A O 1
ATOM 2254 N N . PHE A 1 283 ? 6.223 -9.334 6.302 1.00 68.75 283 PHE A N 1
ATOM 2255 C CA . PHE A 1 283 ? 6.619 -8.177 5.511 1.00 68.75 283 PHE A CA 1
ATOM 2256 C C . PHE A 1 283 ? 5.362 -7.409 5.057 1.00 68.75 283 PHE A C 1
ATOM 2258 O O . PHE A 1 283 ? 4.437 -8.018 4.531 1.00 68.75 283 PHE A O 1
ATOM 2265 N N . PHE A 1 284 ? 5.302 -6.086 5.251 1.00 80.12 284 PHE A N 1
ATOM 2266 C CA . PHE A 1 284 ? 4.107 -5.279 4.927 1.00 80.12 284 PHE A CA 1
ATOM 2267 C C . PHE A 1 284 ? 3.631 -5.483 3.478 1.00 80.12 284 PHE A C 1
ATOM 2269 O O . PHE A 1 284 ? 2.443 -5.647 3.234 1.00 80.12 284 PHE A O 1
ATOM 2276 N N . GLN A 1 285 ? 4.566 -5.555 2.530 1.00 83.06 285 GLN A N 1
ATOM 2277 C CA . GLN A 1 285 ? 4.277 -5.763 1.112 1.00 83.06 285 GLN A CA 1
ATOM 2278 C C . GLN A 1 285 ? 3.747 -7.173 0.813 1.00 83.06 285 GLN A C 1
ATOM 2280 O O . GLN A 1 285 ? 2.938 -7.326 -0.093 1.00 83.06 285 GLN A O 1
ATOM 2285 N N . GLU A 1 286 ? 4.157 -8.190 1.580 1.00 81.88 286 GLU A N 1
ATOM 2286 C CA . GLU A 1 286 ? 3.613 -9.549 1.433 1.00 81.88 286 GLU A CA 1
ATOM 2287 C C . GLU A 1 286 ? 2.143 -9.597 1.852 1.00 81.88 286 GLU A C 1
ATOM 2289 O O . GLU A 1 286 ? 1.358 -10.262 1.192 1.00 81.88 286 GLU A O 1
ATOM 2294 N N . TYR A 1 287 ? 1.764 -8.870 2.909 1.00 81.38 287 TYR A N 1
ATOM 2295 C CA . TYR A 1 287 ? 0.362 -8.720 3.307 1.00 81.38 287 TYR A CA 1
ATOM 2296 C C . TYR A 1 287 ? -0.434 -7.921 2.267 1.00 81.38 287 TYR A C 1
ATOM 2298 O O . TYR A 1 287 ? -1.474 -8.372 1.794 1.00 81.38 287 TYR A O 1
ATOM 2306 N N . LEU A 1 288 ? 0.077 -6.750 1.884 1.00 87.38 288 LEU A N 1
ATOM 2307 C CA . LEU A 1 288 ? -0.637 -5.812 1.022 1.00 87.38 288 LEU A CA 1
ATOM 2308 C C . LEU A 1 288 ? -0.896 -6.373 -0.382 1.00 87.38 288 LEU A C 1
ATOM 2310 O O . LEU A 1 288 ? -1.971 -6.182 -0.934 1.00 87.38 288 LEU A O 1
ATOM 2314 N N . TYR A 1 289 ? 0.076 -7.084 -0.956 1.00 88.06 289 TYR A N 1
ATOM 2315 C CA . TYR A 1 289 ? -0.000 -7.591 -2.328 1.00 88.06 289 TYR A CA 1
ATOM 2316 C C . TYR A 1 289 ? -0.258 -9.095 -2.408 1.00 88.06 289 TYR A C 1
ATOM 2318 O O . TYR A 1 289 ? -0.004 -9.706 -3.439 1.00 88.06 289 TYR A O 1
ATOM 2326 N N . GLN A 1 290 ? -0.774 -9.711 -1.345 1.00 84.62 290 GLN A N 1
ATOM 2327 C CA . GLN A 1 290 ? -1.039 -11.155 -1.317 1.00 84.62 290 GLN A CA 1
ATOM 2328 C C . GLN A 1 290 ? -2.040 -11.638 -2.378 1.00 84.62 290 GLN A C 1
ATOM 2330 O O . GLN A 1 290 ? -2.043 -12.817 -2.716 1.00 84.62 290 GLN A O 1
ATOM 2335 N N . ALA A 1 291 ? -2.910 -10.751 -2.871 1.00 85.44 291 ALA A N 1
ATOM 2336 C CA . ALA A 1 291 ? -3.857 -11.060 -3.941 1.00 85.44 291 ALA A CA 1
ATOM 2337 C C . ALA A 1 291 ? -3.233 -10.968 -5.344 1.00 85.44 291 ALA A C 1
ATOM 2339 O O . ALA A 1 291 ? -3.872 -11.357 -6.317 1.00 85.44 291 ALA A O 1
ATOM 2340 N N . LEU A 1 292 ? -2.008 -10.447 -5.448 1.00 87.50 292 LEU A N 1
ATOM 2341 C CA . LEU A 1 292 ? -1.281 -10.318 -6.703 1.00 87.50 292 LEU A CA 1
ATOM 2342 C C . LEU A 1 292 ? -0.348 -11.511 -6.909 1.00 87.50 292 LEU A C 1
ATOM 2344 O O . LEU A 1 292 ? 0.154 -12.107 -5.957 1.00 87.50 292 LEU A O 1
ATOM 2348 N N . ASP A 1 293 ? -0.003 -11.771 -8.168 1.00 85.81 293 ASP A N 1
ATOM 2349 C CA . ASP A 1 293 ? 0.982 -12.799 -8.534 1.00 85.81 293 ASP A CA 1
ATOM 2350 C C . ASP A 1 293 ? 2.402 -12.480 -8.032 1.00 85.81 293 ASP A C 1
ATOM 2352 O O . ASP A 1 293 ? 3.297 -13.327 -8.059 1.00 85.81 293 ASP A O 1
ATOM 2356 N N . THR A 1 294 ? 2.641 -11.241 -7.591 1.00 85.44 294 THR A N 1
ATOM 2357 C CA . THR A 1 294 ? 3.936 -10.794 -7.084 1.00 85.44 294 THR A CA 1
ATOM 2358 C C . THR A 1 294 ? 3.792 -9.944 -5.822 1.00 85.44 294 THR A C 1
ATOM 2360 O O . THR A 1 294 ? 3.091 -8.932 -5.835 1.00 85.44 294 THR A O 1
ATOM 2363 N N . PRO A 1 295 ? 4.547 -10.257 -4.750 1.00 82.94 295 PRO A N 1
ATOM 2364 C CA . PRO A 1 295 ? 4.598 -9.416 -3.556 1.00 82.94 295 PRO A CA 1
ATOM 2365 C C . PRO A 1 295 ? 5.390 -8.115 -3.783 1.00 82.94 295 PRO A C 1
ATOM 2367 O O . PRO A 1 295 ? 5.449 -7.257 -2.903 1.00 82.94 295 PRO A O 1
ATOM 2370 N N . PHE A 1 296 ? 6.037 -7.953 -4.947 1.00 87.56 296 PHE A N 1
ATOM 2371 C CA . PHE A 1 296 ? 6.870 -6.793 -5.272 1.00 87.56 296 PHE A CA 1
ATOM 2372 C C . PHE A 1 296 ? 6.550 -6.237 -6.673 1.00 87.56 296 PHE A C 1
ATOM 2374 O O . PHE A 1 296 ? 7.395 -6.308 -7.574 1.00 87.56 296 PHE A O 1
ATOM 2381 N N . PRO A 1 297 ? 5.364 -5.633 -6.871 1.00 92.44 297 PRO A N 1
ATOM 2382 C CA . PRO A 1 297 ? 4.868 -5.215 -8.187 1.00 92.44 297 PRO A CA 1
ATOM 2383 C C . PRO A 1 297 ? 5.795 -4.230 -8.909 1.00 92.44 297 PRO A C 1
ATOM 2385 O O . PRO A 1 297 ? 6.028 -4.363 -10.108 1.00 92.44 297 PRO A O 1
ATOM 2388 N N . VAL A 1 298 ? 6.404 -3.286 -8.183 1.00 93.31 298 VAL A N 1
ATOM 2389 C CA . VAL A 1 298 ? 7.374 -2.336 -8.759 1.00 93.31 298 VAL A CA 1
ATOM 2390 C C . VAL A 1 298 ? 8.643 -3.036 -9.253 1.00 93.31 298 VAL A C 1
ATOM 2392 O O . VAL A 1 298 ? 9.143 -2.711 -10.331 1.00 93.31 298 VAL A O 1
ATOM 2395 N N . LEU A 1 299 ? 9.165 -4.007 -8.496 1.00 92.44 299 LEU A N 1
ATOM 2396 C CA . LEU A 1 299 ? 10.360 -4.750 -8.906 1.00 92.44 299 LEU A CA 1
ATOM 2397 C C . LEU A 1 299 ? 10.057 -5.623 -10.127 1.00 92.44 299 LEU A C 1
ATOM 2399 O O . LEU A 1 299 ? 10.831 -5.606 -11.080 1.00 92.44 299 LEU A O 1
ATOM 2403 N N . ALA A 1 300 ? 8.917 -6.321 -10.130 1.00 90.81 300 ALA A N 1
ATOM 2404 C CA . ALA A 1 300 ? 8.475 -7.138 -11.260 1.00 90.81 300 ALA A CA 1
ATOM 2405 C C . ALA A 1 300 ? 8.322 -6.297 -12.538 1.00 90.81 300 ALA A C 1
ATOM 2407 O O . ALA A 1 300 ? 8.954 -6.584 -13.554 1.00 90.81 300 ALA A O 1
ATOM 2408 N N . ALA A 1 301 ? 7.591 -5.183 -12.443 1.00 92.06 301 ALA A N 1
ATOM 2409 C CA . ALA A 1 301 ? 7.398 -4.247 -13.543 1.00 92.06 301 ALA A CA 1
ATOM 2410 C C . ALA A 1 301 ? 8.730 -3.715 -14.109 1.00 92.06 301 ALA A C 1
ATOM 2412 O O . ALA A 1 301 ? 8.892 -3.611 -15.327 1.00 92.06 301 ALA A O 1
ATOM 2413 N N . THR A 1 302 ? 9.687 -3.386 -13.240 1.00 93.25 302 THR A N 1
ATOM 2414 C CA . THR A 1 302 ? 11.000 -2.860 -13.646 1.00 93.25 302 THR A CA 1
ATOM 2415 C C . THR A 1 302 ? 11.858 -3.938 -14.316 1.00 93.25 302 THR A C 1
ATOM 2417 O O . THR A 1 302 ? 12.479 -3.683 -15.347 1.00 93.25 302 THR A O 1
ATOM 2420 N N . LEU A 1 303 ? 11.861 -5.163 -13.781 1.00 91.00 303 LEU A N 1
ATOM 2421 C CA . LEU A 1 303 ? 12.606 -6.291 -14.348 1.00 91.00 303 LEU A CA 1
ATOM 2422 C C . LEU A 1 303 ? 12.096 -6.688 -15.738 1.00 91.00 303 LEU A C 1
ATOM 2424 O O . LEU A 1 303 ? 12.904 -6.971 -16.621 1.00 91.00 303 LEU A O 1
ATOM 2428 N N . ASP A 1 304 ? 10.785 -6.658 -15.967 1.00 88.94 304 ASP A N 1
ATOM 2429 C CA . ASP A 1 304 ? 10.218 -6.959 -17.287 1.00 88.94 304 ASP A CA 1
ATOM 2430 C C . ASP A 1 304 ? 10.626 -5.938 -18.352 1.00 88.94 304 ASP A C 1
ATOM 2432 O O . ASP A 1 304 ? 10.921 -6.296 -19.497 1.00 88.94 304 ASP A O 1
ATOM 2436 N N . ARG A 1 305 ? 10.729 -4.664 -17.967 1.00 91.06 305 ARG A N 1
ATOM 2437 C CA . ARG A 1 305 ? 11.237 -3.609 -18.851 1.00 91.06 305 ARG A CA 1
ATOM 2438 C C . ARG A 1 305 ? 12.721 -3.796 -19.138 1.00 91.06 305 ARG A C 1
ATOM 2440 O O . ARG A 1 305 ? 13.110 -3.751 -20.299 1.00 91.06 305 ARG A O 1
ATOM 2447 N N . LEU A 1 306 ? 13.530 -4.111 -18.124 1.00 92.69 306 LEU A N 1
ATOM 2448 C CA . LEU A 1 306 ? 14.951 -4.435 -18.304 1.00 92.69 306 LEU A CA 1
ATOM 2449 C C . LEU A 1 306 ? 15.164 -5.624 -19.256 1.00 92.69 306 LEU A C 1
ATOM 2451 O O . LEU A 1 306 ? 16.032 -5.560 -20.126 1.00 92.69 306 LEU A O 1
ATOM 2455 N N . ARG A 1 307 ? 14.352 -6.685 -19.149 1.00 89.94 307 ARG A N 1
ATOM 2456 C CA . ARG A 1 307 ? 14.383 -7.820 -20.092 1.00 89.94 307 ARG A CA 1
ATOM 2457 C C . ARG A 1 307 ? 14.072 -7.371 -21.517 1.00 89.94 307 ARG A C 1
ATOM 2459 O O . ARG A 1 307 ? 14.843 -7.662 -22.430 1.00 89.94 307 ARG A O 1
ATOM 2466 N N . THR A 1 308 ? 12.999 -6.596 -21.676 1.00 90.19 308 THR A N 1
ATOM 2467 C CA . THR A 1 308 ? 12.569 -6.050 -22.970 1.00 90.19 308 THR A CA 1
ATOM 2468 C C . THR A 1 308 ? 13.657 -5.177 -23.604 1.00 90.19 308 THR A C 1
ATOM 2470 O O . THR A 1 308 ? 13.926 -5.293 -24.799 1.00 90.19 308 THR A O 1
ATOM 2473 N N . LEU A 1 309 ? 14.332 -4.331 -22.818 1.00 91.81 309 LEU A N 1
ATOM 2474 C CA . LEU A 1 309 ? 15.463 -3.533 -23.296 1.00 91.81 309 LEU A CA 1
ATOM 2475 C C . LEU A 1 309 ? 16.651 -4.397 -23.711 1.00 91.81 309 LEU A C 1
ATOM 2477 O O . LEU A 1 309 ? 17.264 -4.118 -24.738 1.00 91.81 309 LEU A O 1
ATOM 2481 N N . GLY A 1 310 ? 16.949 -5.467 -22.972 1.00 88.94 310 GLY A N 1
ATOM 2482 C CA . GLY A 1 310 ? 18.000 -6.413 -23.342 1.00 88.94 310 GLY A CA 1
ATOM 2483 C C . GLY A 1 310 ? 17.737 -7.105 -24.686 1.00 88.94 310 GLY A C 1
ATOM 2484 O O . GLY A 1 310 ? 18.662 -7.274 -25.482 1.00 88.94 310 GLY A O 1
ATOM 2485 N N . ASP A 1 311 ? 16.483 -7.475 -24.969 1.00 90.62 311 ASP A N 1
ATOM 2486 C CA . ASP A 1 311 ? 16.074 -8.003 -26.279 1.00 90.62 311 ASP A CA 1
ATOM 2487 C C . ASP A 1 311 ? 16.230 -6.959 -27.393 1.00 90.62 311 ASP A C 1
ATOM 2489 O O . ASP A 1 311 ? 16.809 -7.249 -28.445 1.00 90.62 311 ASP A O 1
ATOM 2493 N N . ARG A 1 312 ? 15.766 -5.726 -27.148 1.00 91.62 312 ARG A N 1
ATOM 2494 C CA . ARG A 1 312 ? 15.886 -4.606 -28.095 1.00 91.62 312 ARG A CA 1
ATOM 2495 C C . ARG A 1 312 ? 17.347 -4.286 -28.404 1.00 91.62 312 ARG A C 1
ATOM 2497 O O . ARG A 1 312 ? 17.704 -4.161 -29.573 1.00 91.62 312 ARG A O 1
ATOM 2504 N N . GLN A 1 313 ? 18.203 -4.227 -27.385 1.00 92.88 313 GLN A N 1
ATOM 2505 C CA . GLN A 1 313 ? 19.626 -3.938 -27.546 1.00 92.88 313 GLN A CA 1
ATOM 2506 C C . GLN A 1 313 ? 20.313 -4.980 -28.428 1.00 92.88 313 GLN A C 1
ATOM 2508 O O . GLN A 1 313 ? 21.023 -4.620 -29.366 1.00 92.88 313 GLN A O 1
ATOM 2513 N N . ARG A 1 314 ? 20.062 -6.272 -28.176 1.00 92.31 314 ARG A N 1
ATOM 2514 C CA . ARG A 1 314 ? 20.590 -7.358 -29.015 1.00 92.31 314 ARG A CA 1
ATOM 2515 C C . ARG A 1 314 ? 20.173 -7.192 -30.474 1.00 92.31 314 ARG A C 1
ATOM 2517 O O . ARG A 1 314 ? 21.021 -7.255 -31.356 1.00 92.31 314 ARG A O 1
ATOM 2524 N N . ALA A 1 315 ? 18.900 -6.892 -30.731 1.00 91.25 315 ALA A N 1
ATOM 2525 C CA . ALA A 1 315 ? 18.405 -6.691 -32.091 1.00 91.25 315 ALA A CA 1
ATOM 2526 C C . ALA A 1 315 ? 19.065 -5.493 -32.806 1.00 91.25 315 ALA A C 1
ATOM 2528 O O . ALA A 1 315 ? 19.354 -5.573 -34.004 1.00 91.25 315 ALA A O 1
ATOM 2529 N N . VAL A 1 316 ? 19.320 -4.395 -32.087 1.00 92.81 316 VAL A N 1
ATOM 2530 C CA . VAL A 1 316 ? 20.020 -3.214 -32.619 1.00 92.81 316 VAL A CA 1
ATOM 2531 C C . VAL A 1 316 ? 21.477 -3.542 -32.932 1.00 92.81 316 VAL A C 1
ATOM 2533 O O . VAL A 1 316 ? 21.929 -3.279 -34.047 1.00 92.81 316 VAL A O 1
ATOM 2536 N N . VAL A 1 317 ? 22.188 -4.180 -32.000 1.00 90.88 317 VAL A N 1
ATOM 2537 C CA . VAL A 1 317 ? 23.584 -4.606 -32.182 1.00 90.88 317 VAL A CA 1
ATOM 2538 C C . VAL A 1 317 ? 23.713 -5.563 -33.369 1.00 90.88 317 VAL A C 1
ATOM 2540 O O . VAL A 1 317 ? 24.573 -5.353 -34.221 1.00 90.88 317 VAL A O 1
ATOM 2543 N N . ASP A 1 318 ? 22.814 -6.539 -33.507 1.00 91.12 318 ASP A N 1
ATOM 2544 C CA . ASP A 1 318 ? 22.787 -7.463 -34.648 1.00 91.12 318 ASP A CA 1
ATOM 2545 C C . ASP A 1 318 ? 22.478 -6.755 -35.978 1.00 91.12 318 ASP A C 1
ATOM 2547 O O . ASP A 1 318 ? 22.909 -7.192 -37.048 1.00 91.12 318 ASP A O 1
ATOM 2551 N N . SER A 1 319 ? 21.680 -5.683 -35.951 1.00 89.88 319 SER A N 1
ATOM 2552 C CA . SER A 1 319 ? 21.397 -4.861 -37.136 1.00 89.88 319 SER A CA 1
ATOM 2553 C C . SER A 1 319 ? 22.620 -4.043 -37.554 1.00 89.88 319 SER A C 1
ATOM 2555 O O . SER A 1 319 ? 22.924 -3.960 -38.744 1.00 89.88 319 SER A O 1
ATOM 2557 N N . ILE A 1 320 ? 23.348 -3.485 -36.584 1.00 89.62 320 ILE A N 1
ATOM 2558 C CA . ILE A 1 320 ? 24.599 -2.755 -36.811 1.00 89.62 320 ILE A CA 1
ATOM 2559 C C . ILE A 1 320 ? 25.677 -3.704 -37.345 1.00 89.62 320 ILE A C 1
ATOM 2561 O O . ILE A 1 320 ? 26.286 -3.416 -38.373 1.00 89.62 320 ILE A O 1
ATOM 2565 N N . ALA A 1 321 ? 25.873 -4.851 -36.693 1.00 89.00 321 ALA A N 1
ATOM 2566 C CA . ALA A 1 321 ? 26.898 -5.825 -37.056 1.00 89.00 321 ALA A CA 1
ATOM 2567 C C . ALA A 1 321 ? 26.680 -6.422 -38.451 1.00 89.00 321 ALA A C 1
ATOM 2569 O O . ALA A 1 321 ? 27.640 -6.681 -39.151 1.00 89.00 321 ALA A O 1
ATOM 2570 N N . ARG A 1 322 ? 25.434 -6.603 -38.909 1.00 85.56 322 ARG A N 1
ATOM 2571 C CA . ARG A 1 322 ? 25.158 -7.102 -40.273 1.00 85.56 322 ARG A CA 1
ATOM 2572 C C . ARG A 1 322 ? 25.498 -6.116 -41.393 1.00 85.56 322 ARG A C 1
ATOM 2574 O O . ARG A 1 322 ? 25.434 -6.494 -42.561 1.00 85.56 322 ARG A O 1
ATOM 2581 N N . ARG A 1 323 ? 25.789 -4.856 -41.066 1.00 80.12 323 ARG A N 1
ATOM 2582 C CA . ARG A 1 323 ? 26.086 -3.796 -42.042 1.00 80.12 323 ARG A CA 1
ATOM 2583 C C . ARG A 1 323 ? 27.585 -3.555 -42.235 1.00 80.12 323 ARG A C 1
ATOM 2585 O O . ARG A 1 323 ? 27.928 -2.774 -43.121 1.00 80.12 323 ARG A O 1
ATOM 2592 N N . TYR A 1 324 ? 28.438 -4.214 -41.447 1.00 59.81 324 TYR A N 1
ATOM 2593 C CA . TYR A 1 324 ? 29.899 -4.102 -41.469 1.00 59.81 324 TYR A CA 1
ATOM 2594 C C . TYR A 1 324 ? 30.552 -5.484 -41.443 1.00 59.81 324 TYR A C 1
ATOM 2596 O O . TYR A 1 324 ? 31.630 -5.616 -42.059 1.00 59.81 324 TYR A O 1
#

InterPro domains:
  IPR055684 Domain of unknown function DUF7260 [PF23921] (76-313)

pLDDT: mean 73.05, std 22.74, range [27.05, 96.38]

Organism: NCBI:txid2217661

Foldseek 3Di:
DDPVVVVVVVPPPDDDDPPPVVVVVVVCVVAVLQQPPLNQQPDDDDPPPCVVCVVVVVVVVVPDDPPPDPDDLPVLLVVLLVLLVVLLLLLVQLLVLLVVLLVVLVPDDAPDPDPPDDPDPPVVQLVVQLVVLVVSLVSCCVRNVPRPCNCVRHVDDSLVVVCRLQNVVLSCCSVPNRHDHPVSSVSSSVSSVVSSVVSVVVSVVSVVVSVLSVVLSVLLVVLVVVLVVLDDPDLLPDDLVSLVVNLVSLVVSLVSLVVSLVVLVVVQVVQVVVDVVVGPGDRPLCSSCVVPPDSCSSNVSSVVVNVVSVVVNVVSVVSNVVVD

Sequence (324 aa):
MSVERIQRVIRSFGSTRLLPVAGMCLSVLLFPKVAPMWVLHVLGGITGFLNAIASNLLWELANREWLAGAAVVGGYIREALGEIEAEREFTEAERDALEVFAADVRAMTVHRGANVNTNAPVLSVRANDTEQLAQIRTRYRETVMSVPNYDEMYDSGFDRSFAAEFGDDLAAVVEGGTQFSRPVRQLLVTQTSTSIEERERHLDALTVERSSVESARRHLEETDRLLERTEPRRLIHSSFEELLEYDRDIRAATESYQQLLEARQRELHANSRSLRRRSKRTFFQEYLYQALDTPFPVLAATLDRLRTLGDRQRAVVDSIARRY

Secondary structure (DSSP, 8-state):
--GGGTTTTTTS--S----SHHHHHHHHHH-GGGS-TTGGGT----TTTTTTTTTTHHHHHTTSS-------TTHHHHHHHHHHHHHHHHHHHHHHHHHHHHHHHHHS-------S-----HHHHHHHHHHHHHHHHHHHHHHTTTSTTHHHHH---HHHHHHHHH-HHHHHHHHH-S---HHHHHHHHHHHHHHHHHHHHHHHHHHHHHHHHHHHHHHHHHHHHHHHHH--S-TTTS-HHHHHHHHHHHHHHHHHHHHHHHHHHHHHHHHHHHHHHH-SPPPHHHHHTTTSS-S-HHHHHHHHHHHHHHHHHHHHHHHHHTT-

Solvent-accessible surface area (backbone atoms only — not comparable to full-atom values): 18732 Å² total; per-residue (Å²): 140,69,80,72,68,68,66,60,69,80,72,72,86,73,89,89,82,92,75,66,63,71,67,61,56,53,52,56,75,74,37,69,68,42,48,53,85,66,59,61,76,70,75,82,81,76,72,81,66,56,70,72,35,68,75,53,44,61,64,46,66,76,70,56,90,82,74,90,59,85,80,58,84,68,41,44,58,51,52,48,54,47,42,50,47,53,52,46,55,47,43,49,49,44,34,54,22,42,52,53,44,38,53,54,60,67,69,54,85,54,69,70,78,72,71,94,83,68,95,70,58,73,68,57,60,40,52,53,21,38,50,50,33,51,47,51,57,48,46,43,45,70,32,47,61,56,31,82,62,36,60,81,39,33,73,58,58,67,68,61,51,48,16,61,68,56,35,61,72,50,31,50,46,52,76,73,45,58,71,53,38,63,68,56,51,51,49,52,45,51,37,42,51,50,51,38,57,48,38,51,56,47,48,53,51,48,52,52,50,50,53,50,53,53,48,50,50,51,53,51,54,51,47,52,56,57,45,61,73,52,57,68,96,46,73,89,77,50,52,73,65,54,48,53,52,34,51,50,44,49,51,53,45,46,53,54,42,50,52,51,45,52,51,51,52,51,50,54,54,52,52,50,52,57,45,55,75,76,36,92,60,80,57,68,47,50,67,62,27,62,91,46,101,45,56,45,31,67,54,53,42,41,50,55,50,50,52,52,45,54,54,52,47,50,55,47,52,54,51,56,57,76,74,111